Protein AF-A0A3S0J313-F1 (afdb_monomer)

Sequence (222 aa):
MIQSLNTAIVTNTSSTTNSTSINQSKIRWDNVCEAEANNRGEIIESTESVIVNGIAYDADDAARWDEYIEKLDPMFLAFCNLANEGVDINNVTDDNRYSIHFYEFCSMIEKGEVVSEKNAEFGFENFYASNWDIRTELSTYDEGKSDILKSASVLDIIKKCYELGMMTKENRLLFPSELYKIRFEKKMEHALLNKDNIMLINYKMDNNYNKALMNSAYQKSI

Foldseek 3Di:
DDDDDDDDDDDDDDDDDDDDDPPDDDDDDDDDPPDPPPDDDDPPPPQDWDADPNDTDGPVLVVVLVVCVVVVALLNLLCVVQFPAPQPPVDDDPQRVTFDDSSVLVVLLVVLAQLDPVQLVCLVVLLVVVPLLVVLQVSQDDPRGRPPVSSVSNSVSNSSCSNSSQAHPSSHGHTPVRSVVSVVVVVVVVVCVPPVNVVVVVVVVVVVVVVVVVVVVVVVVD

Secondary structure (DSSP, 8-state):
-------------------------------SS-SS-TTS--------EEEETTEEEEHHHHHHHHHHHHTT-HHHHHHHHHHTTT--TTS--TTTSSPPPHHHHHHHHHH---S-HHHHHTHHHHHHHTTHHHHHHHHTEETTEE-HHHHHHHHHHHHHHHHTT-B-TTS-BPPHHHHHHHHHHHHHHHHHTSHHHHHHHHHHHHHHHHHHHHHHHHHT--

Organism: NCBI:txid1714840

Mean predicted aligned error: 15.51 Å

Nearest PDB structures (foldseek):
  5ewp-assembly2_B  TM=2.264E-01  e=7.494E-01  Plasmodium falciparum Santa Lucia

Structure (mmCIF, N/CA/C/O backbone):
data_AF-A0A3S0J313-F1
#
_entry.id   AF-A0A3S0J313-F1
#
loop_
_atom_site.group_PDB
_atom_site.id
_atom_site.type_symbol
_atom_site.label_atom_id
_atom_site.label_alt_id
_atom_site.label_comp_id
_atom_site.label_asym_id
_atom_site.label_entity_id
_atom_site.label_seq_id
_atom_site.pdbx_PDB_ins_code
_atom_site.Cartn_x
_atom_site.Cartn_y
_atom_site.Cartn_z
_atom_site.occupancy
_atom_site.B_iso_or_equiv
_atom_site.auth_seq_id
_atom_site.auth_comp_id
_atom_site.auth_asym_id
_atom_site.auth_atom_id
_atom_site.pdbx_PDB_model_num
ATOM 1 N N . MET A 1 1 ? 38.684 -42.945 -31.758 1.00 38.75 1 MET A N 1
ATOM 2 C CA . MET A 1 1 ? 38.812 -44.321 -31.240 1.00 38.75 1 MET A CA 1
ATOM 3 C C . MET A 1 1 ? 37.809 -44.437 -30.105 1.00 38.75 1 MET A C 1
ATOM 5 O O . MET A 1 1 ? 37.972 -43.779 -29.089 1.00 38.75 1 MET A O 1
ATOM 9 N N . ILE A 1 2 ? 36.690 -45.100 -30.389 1.00 29.52 2 ILE A N 1
ATOM 10 C CA . ILE A 1 2 ? 35.526 -45.261 -29.512 1.00 29.52 2 ILE A CA 1
ATOM 11 C C . ILE A 1 2 ? 35.801 -46.458 -28.603 1.00 29.52 2 ILE A C 1
ATOM 13 O O . ILE A 1 2 ? 36.138 -47.519 -29.120 1.00 29.52 2 ILE A O 1
ATOM 17 N N . GLN A 1 3 ? 35.598 -46.318 -27.294 1.00 32.75 3 GLN A N 1
ATOM 18 C CA . GLN A 1 3 ? 35.258 -47.455 -26.441 1.00 32.75 3 GLN A CA 1
ATOM 19 C C . GLN A 1 3 ? 34.105 -47.075 -25.515 1.00 32.75 3 GLN A C 1
ATOM 21 O O . GLN A 1 3 ? 34.240 -46.317 -24.560 1.00 32.75 3 GLN A O 1
ATOM 26 N N . SER A 1 4 ? 32.952 -47.611 -25.898 1.00 30.28 4 SER A N 1
ATOM 27 C CA . SER A 1 4 ? 31.715 -47.741 -25.149 1.00 30.28 4 SER A CA 1
ATOM 28 C C . SER A 1 4 ? 31.865 -48.746 -24.010 1.00 30.28 4 SER A C 1
ATOM 30 O O . SER A 1 4 ? 32.422 -49.825 -24.224 1.00 30.28 4 SER A O 1
ATOM 32 N N . LEU A 1 5 ? 31.225 -48.473 -22.877 1.00 30.98 5 LEU A N 1
ATOM 33 C CA . LEU A 1 5 ? 30.753 -49.506 -21.958 1.00 30.98 5 LEU A CA 1
ATOM 34 C C . LEU A 1 5 ? 29.264 -49.263 -21.677 1.00 30.98 5 LEU A C 1
ATOM 36 O O . LEU A 1 5 ? 28.893 -48.335 -20.966 1.00 30.98 5 LEU A O 1
ATOM 40 N N . ASN A 1 6 ? 28.434 -50.112 -22.291 1.00 29.55 6 ASN A N 1
ATOM 41 C CA . ASN A 1 6 ? 27.068 -50.438 -21.867 1.00 29.55 6 ASN A CA 1
ATOM 42 C C . ASN A 1 6 ? 27.152 -51.115 -20.486 1.00 29.55 6 ASN A C 1
ATOM 44 O O . ASN A 1 6 ? 28.104 -51.851 -20.228 1.00 29.55 6 ASN A O 1
ATOM 48 N N . THR A 1 7 ? 26.219 -50.964 -19.548 1.00 29.70 7 THR A N 1
ATOM 49 C CA . THR A 1 7 ? 24.901 -51.640 -19.392 1.00 29.70 7 THR A CA 1
ATOM 50 C C . THR A 1 7 ? 24.472 -51.226 -17.954 1.00 29.70 7 THR A C 1
ATOM 52 O O . THR A 1 7 ? 25.351 -51.067 -17.115 1.00 29.70 7 THR A O 1
ATOM 55 N N . ALA A 1 8 ? 23.233 -50.970 -17.530 1.00 28.83 8 ALA A N 1
ATOM 56 C CA . ALA A 1 8 ? 21.996 -51.703 -17.727 1.00 28.83 8 ALA A CA 1
ATOM 57 C C . ALA A 1 8 ? 20.773 -50.826 -17.399 1.00 28.83 8 ALA A C 1
ATOM 59 O O . ALA A 1 8 ? 20.800 -49.978 -16.509 1.00 28.83 8 ALA A O 1
ATOM 60 N N . ILE A 1 9 ? 19.691 -51.105 -18.119 1.00 33.06 9 ILE A N 1
ATOM 61 C CA . ILE A 1 9 ? 18.331 -50.627 -17.891 1.00 33.06 9 ILE A CA 1
ATOM 62 C C . ILE A 1 9 ? 17.745 -51.395 -16.701 1.00 33.06 9 ILE A C 1
ATOM 64 O O . ILE A 1 9 ? 17.748 -52.625 -16.712 1.00 33.06 9 ILE A O 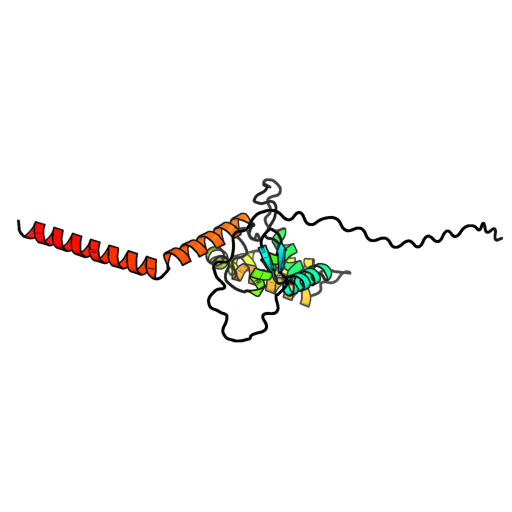1
ATOM 68 N N . VAL A 1 10 ? 17.183 -50.683 -15.723 1.00 31.09 10 VAL A N 1
ATOM 69 C CA . VAL A 1 10 ? 16.190 -51.237 -14.792 1.00 31.09 10 VAL A CA 1
ATOM 70 C C . VAL A 1 10 ? 14.995 -50.293 -14.772 1.00 31.09 10 VAL A C 1
ATOM 72 O O . VAL A 1 10 ? 15.026 -49.217 -14.182 1.00 31.09 10 VAL A O 1
ATOM 75 N N . THR A 1 11 ? 13.941 -50.703 -15.468 1.00 32.16 11 THR A N 1
ATOM 76 C CA . THR A 1 11 ? 12.584 -50.178 -15.333 1.00 32.16 11 THR A CA 1
ATOM 77 C C . THR A 1 11 ? 11.976 -50.692 -14.035 1.00 32.16 11 THR A C 1
ATOM 79 O O . THR A 1 11 ? 11.886 -51.903 -13.858 1.00 32.16 11 THR A O 1
ATOM 82 N N . ASN A 1 12 ? 11.491 -49.794 -13.178 1.00 28.89 12 ASN A N 1
ATOM 83 C CA . ASN A 1 12 ? 10.506 -50.136 -12.156 1.00 28.89 12 ASN A CA 1
ATOM 84 C C . ASN A 1 12 ? 9.356 -49.128 -12.209 1.00 28.89 12 ASN A C 1
ATOM 86 O O . ASN A 1 12 ? 9.408 -48.043 -11.639 1.00 28.89 12 ASN A O 1
ATOM 90 N N . THR A 1 13 ? 8.305 -49.515 -12.925 1.00 37.50 13 THR A N 1
ATOM 91 C CA . THR A 1 13 ? 6.940 -49.036 -12.717 1.00 37.50 13 THR A CA 1
ATOM 92 C C . THR A 1 13 ? 6.397 -49.654 -11.435 1.00 37.50 13 THR A C 1
ATOM 94 O O . THR A 1 13 ? 6.363 -50.879 -11.324 1.00 37.50 13 THR A O 1
ATOM 97 N N . SER A 1 14 ? 5.923 -48.841 -10.495 1.00 31.27 14 SER A N 1
ATOM 98 C CA . SER A 1 14 ? 4.966 -49.270 -9.468 1.00 31.27 14 SER A CA 1
ATOM 99 C C . SER A 1 14 ? 4.205 -48.059 -8.939 1.00 31.27 14 SER A C 1
ATOM 101 O O . SER A 1 14 ? 4.711 -47.264 -8.156 1.00 31.27 14 SER A O 1
ATOM 103 N N . SER A 1 15 ? 2.968 -47.938 -9.408 1.00 36.25 15 SER A N 1
ATOM 104 C CA . SER A 1 15 ? 1.882 -47.202 -8.777 1.00 36.25 15 SER A CA 1
ATOM 105 C C . SER A 1 15 ? 1.567 -47.803 -7.409 1.00 36.25 15 SER A C 1
ATOM 107 O O . SER A 1 15 ? 1.276 -48.998 -7.333 1.00 36.25 15 SER A O 1
ATOM 109 N N . THR A 1 16 ? 1.533 -47.006 -6.342 1.00 27.72 16 THR A N 1
ATOM 110 C CA . THR A 1 16 ? 0.757 -47.346 -5.139 1.00 27.72 16 THR A CA 1
ATOM 111 C C . THR A 1 16 ? 0.354 -46.074 -4.396 1.00 27.72 16 THR A C 1
ATOM 113 O O . THR A 1 16 ? 1.186 -45.284 -3.964 1.00 27.72 16 THR A O 1
ATOM 116 N N . THR A 1 17 ? -0.959 -45.899 -4.287 1.00 38.34 17 THR A N 1
ATOM 117 C CA . THR A 1 17 ? -1.690 -45.014 -3.377 1.00 38.34 17 THR A CA 1
ATOM 118 C C . THR A 1 17 ? -1.272 -45.215 -1.924 1.00 38.34 17 THR A C 1
ATOM 120 O O . THR A 1 17 ? -1.199 -46.362 -1.494 1.00 38.34 17 THR A O 1
ATOM 123 N N . ASN A 1 18 ? -1.136 -44.141 -1.141 1.00 30.19 18 ASN A N 1
ATOM 124 C CA . ASN A 1 18 ? -1.359 -44.215 0.304 1.00 30.19 18 ASN A CA 1
ATOM 125 C C . ASN A 1 18 ? -1.952 -42.918 0.860 1.00 30.19 18 ASN A C 1
ATOM 127 O O . ASN A 1 18 ? -1.329 -41.860 0.867 1.00 30.19 18 ASN A O 1
ATOM 131 N N . SER A 1 19 ? -3.185 -43.062 1.331 1.00 38.41 19 SER A N 1
ATOM 132 C CA . SER A 1 19 ? -3.970 -42.125 2.121 1.00 38.41 19 SER A CA 1
ATOM 133 C C . SER A 1 19 ? -3.515 -42.161 3.580 1.00 38.41 19 SER A C 1
ATOM 135 O O . SER A 1 19 ? -3.401 -43.243 4.151 1.00 38.41 19 SER A O 1
ATOM 137 N N . THR A 1 20 ? -3.309 -41.007 4.216 1.00 29.67 20 THR A N 1
ATOM 138 C CA . THR A 1 20 ? -3.319 -40.799 5.686 1.00 29.67 20 THR A CA 1
ATOM 139 C C . THR A 1 20 ? -3.174 -39.291 5.919 1.00 29.67 20 THR A C 1
ATOM 141 O O . THR A 1 20 ? -2.302 -38.683 5.320 1.00 29.67 20 THR A O 1
ATOM 144 N N . SER A 1 21 ? -3.929 -38.558 6.730 1.00 31.31 21 SER A N 1
ATOM 145 C CA . SER A 1 21 ? -5.147 -38.767 7.516 1.00 31.31 21 SER A CA 1
ATOM 146 C C . SER A 1 21 ? -5.548 -37.365 7.987 1.00 31.31 21 SER A C 1
ATOM 148 O O . SER A 1 21 ? -4.760 -36.707 8.667 1.00 31.31 21 SER A O 1
ATOM 150 N N . ILE A 1 22 ? -6.740 -36.893 7.623 1.00 29.89 22 ILE A N 1
ATOM 151 C CA . ILE A 1 22 ? -7.276 -35.623 8.123 1.00 29.89 22 ILE A CA 1
ATOM 152 C C . ILE A 1 22 ? -7.576 -35.814 9.607 1.00 29.89 22 ILE A C 1
ATOM 154 O O . ILE A 1 22 ? -8.433 -36.618 9.976 1.00 29.89 22 ILE A O 1
ATOM 158 N N . ASN A 1 23 ? -6.859 -35.085 10.457 1.00 28.55 23 ASN A N 1
ATOM 159 C CA . ASN A 1 23 ? -7.116 -35.065 11.887 1.00 28.55 23 ASN A CA 1
ATOM 160 C C . ASN A 1 23 ? -8.341 -34.174 12.149 1.00 28.55 23 ASN A C 1
ATOM 162 O O . ASN A 1 23 ? -8.239 -32.985 12.440 1.00 28.55 23 ASN A O 1
ATOM 166 N N . GLN A 1 24 ? -9.521 -34.764 11.960 1.00 39.41 24 GLN A N 1
ATOM 167 C CA . GLN A 1 24 ? -10.799 -34.217 12.392 1.00 39.41 24 GLN A CA 1
ATOM 168 C C . GLN A 1 24 ? -10.894 -34.302 13.919 1.00 39.41 24 GLN A C 1
ATOM 170 O O . GLN A 1 24 ? -11.257 -35.344 14.455 1.00 39.41 24 GLN A O 1
ATOM 175 N N . SER A 1 25 ? -10.650 -33.194 14.623 1.00 31.75 25 SER A N 1
ATOM 176 C CA . SER A 1 25 ? -11.384 -32.885 15.858 1.00 31.75 25 SER A CA 1
ATOM 177 C C . SER A 1 25 ? -11.106 -31.465 16.358 1.00 31.75 25 SER A C 1
ATOM 179 O O . SER A 1 25 ? -9.966 -31.165 16.696 1.00 31.75 25 SER A O 1
ATOM 181 N N . LYS A 1 26 ? -12.191 -30.686 16.532 1.00 34.50 26 LYS A N 1
ATOM 182 C CA . LYS A 1 26 ? -12.309 -29.413 17.284 1.00 34.50 26 LYS A CA 1
ATOM 183 C C . LYS A 1 26 ? -11.544 -28.230 16.660 1.00 34.50 26 LYS A C 1
ATOM 185 O O . LYS A 1 26 ? -10.332 -28.245 16.597 1.00 34.50 26 LYS A O 1
ATOM 190 N N . ILE A 1 27 ? -12.177 -27.126 16.266 1.00 35.50 27 ILE A N 1
ATOM 191 C CA . ILE A 1 27 ? -13.168 -26.357 17.028 1.00 35.50 27 ILE A CA 1
ATOM 192 C C . ILE A 1 27 ? -14.222 -25.768 16.086 1.00 35.50 27 ILE A C 1
ATOM 194 O O . ILE A 1 27 ? -13.926 -25.071 15.124 1.00 35.50 27 ILE A O 1
ATOM 198 N N . ARG A 1 28 ? -15.465 -26.062 16.455 1.00 31.67 28 ARG A N 1
ATOM 199 C CA . ARG A 1 28 ? -16.720 -25.480 16.005 1.00 31.67 28 ARG A CA 1
ATOM 200 C C . ARG A 1 28 ? -16.923 -24.148 16.731 1.00 31.67 28 ARG A C 1
ATOM 202 O O . ARG A 1 28 ? -17.019 -24.160 17.955 1.00 31.67 28 ARG A O 1
ATOM 209 N N . TRP A 1 29 ? -17.025 -23.052 15.988 1.00 30.17 29 TRP A N 1
ATOM 210 C CA . TRP A 1 29 ? -17.908 -21.933 16.319 1.00 30.17 29 TRP A CA 1
ATOM 211 C C . TRP A 1 29 ? -18.616 -21.540 15.030 1.00 30.17 29 TRP A C 1
ATOM 213 O O . TRP A 1 29 ? -18.049 -20.921 14.138 1.00 30.17 29 TRP A O 1
ATOM 223 N N . ASP A 1 30 ? -19.835 -22.057 14.948 1.00 32.06 30 ASP A N 1
ATOM 224 C CA . ASP A 1 30 ? -20.771 -21.972 13.845 1.00 32.06 30 ASP A CA 1
ATOM 225 C C . ASP A 1 30 ? -21.219 -20.526 13.580 1.00 32.06 30 ASP A C 1
ATOM 227 O O . ASP A 1 30 ? -21.495 -19.761 14.504 1.00 32.06 30 ASP A O 1
ATOM 231 N N . ASN A 1 31 ? -21.376 -20.212 12.295 1.00 40.41 31 ASN A N 1
ATOM 232 C CA . ASN A 1 31 ? -22.653 -19.813 11.699 1.00 40.41 31 ASN A CA 1
ATOM 233 C C . ASN A 1 31 ? -23.572 -18.939 12.562 1.00 40.41 31 ASN A C 1
ATOM 235 O O . ASN A 1 31 ? -24.625 -19.380 13.024 1.00 40.41 31 ASN A O 1
ATOM 239 N N . VAL A 1 32 ? -23.244 -17.655 12.663 1.00 31.11 32 VAL A N 1
ATOM 240 C CA . VAL A 1 32 ? -24.245 -16.617 12.928 1.00 31.11 32 VAL A CA 1
ATOM 241 C C . VAL A 1 32 ? -24.087 -15.551 11.854 1.00 31.11 32 VAL A C 1
ATOM 243 O O . VAL A 1 32 ? -23.408 -14.564 12.089 1.00 31.11 32 VAL A O 1
ATOM 246 N N . CYS A 1 33 ? -24.638 -15.813 10.661 1.00 32.03 33 CYS A N 1
ATOM 247 C CA . CYS A 1 33 ? -25.086 -14.787 9.700 1.00 32.03 33 CYS A CA 1
ATOM 248 C C . CYS A 1 33 ? -25.828 -15.352 8.464 1.00 32.03 33 CYS A C 1
ATOM 250 O O . CYS A 1 33 ? -26.435 -14.575 7.739 1.00 32.03 33 CYS A O 1
ATOM 252 N N . GLU A 1 34 ? -25.873 -16.668 8.223 1.00 38.06 34 GLU A N 1
ATOM 253 C CA . GLU A 1 34 ? -26.513 -17.234 7.011 1.00 38.06 34 GLU A CA 1
ATOM 254 C C . GLU A 1 34 ? -27.940 -17.775 7.222 1.00 38.06 34 GLU A C 1
ATOM 256 O O . GLU A 1 34 ? -28.276 -18.874 6.785 1.00 38.06 34 GLU A O 1
ATOM 261 N N . ALA A 1 35 ? -28.816 -17.021 7.893 1.00 36.75 35 ALA A N 1
ATOM 262 C CA . ALA A 1 35 ? -30.207 -17.451 8.097 1.00 36.75 35 ALA A CA 1
ATOM 263 C C . ALA A 1 35 ? -31.278 -16.612 7.377 1.00 36.75 35 ALA A C 1
ATOM 265 O O . ALA A 1 35 ? -32.455 -16.928 7.521 1.00 36.75 35 ALA A O 1
ATOM 266 N N . GLU A 1 36 ? -30.931 -15.602 6.568 1.00 36.38 36 GLU A N 1
ATOM 267 C CA . GLU A 1 36 ? -31.957 -14.747 5.927 1.00 36.38 36 GLU A CA 1
ATOM 268 C C . GLU A 1 36 ? -31.814 -14.534 4.407 1.00 36.38 36 GLU A C 1
ATOM 270 O O . GLU A 1 36 ? -32.553 -13.739 3.834 1.00 36.38 36 GLU A O 1
ATOM 275 N N . ALA A 1 37 ? -30.948 -15.281 3.709 1.00 39.03 37 ALA A N 1
ATOM 276 C CA . ALA A 1 37 ? -30.780 -15.142 2.250 1.00 39.03 37 ALA A CA 1
ATOM 277 C C . ALA A 1 37 ? -31.411 -16.267 1.401 1.00 39.03 37 ALA A C 1
ATOM 279 O O . ALA A 1 37 ? -31.420 -16.187 0.174 1.00 39.03 37 ALA A O 1
ATOM 280 N N . ASN A 1 38 ? -32.004 -17.300 2.007 1.00 38.62 38 ASN A N 1
ATOM 281 C CA . ASN A 1 38 ? -32.542 -18.436 1.252 1.00 38.62 38 ASN A CA 1
ATOM 282 C C . ASN A 1 38 ? -33.993 -18.213 0.816 1.00 38.62 38 ASN A C 1
ATOM 284 O O . ASN A 1 38 ? -34.909 -18.857 1.327 1.00 38.62 38 ASN A O 1
ATOM 288 N N . ASN A 1 39 ? -34.209 -17.312 -0.151 1.00 42.59 39 ASN A N 1
ATOM 289 C CA . ASN A 1 39 ? -35.401 -17.411 -1.001 1.00 42.59 39 ASN A CA 1
ATOM 290 C C . ASN A 1 39 ? -35.292 -16.786 -2.403 1.00 42.59 39 ASN A C 1
ATOM 292 O O . ASN A 1 39 ? -36.292 -16.295 -2.930 1.00 42.59 39 ASN A O 1
ATOM 296 N N . ARG A 1 40 ? -34.113 -16.822 -3.038 1.00 40.03 40 ARG A N 1
ATOM 297 C CA . ARG A 1 40 ? -33.970 -16.741 -4.504 1.00 40.03 40 ARG A CA 1
ATOM 298 C C . ARG A 1 40 ? -32.797 -17.623 -4.917 1.00 40.03 40 ARG A C 1
ATOM 300 O O . ARG A 1 40 ? -31.725 -17.507 -4.344 1.00 40.03 40 ARG A O 1
ATOM 307 N N . GLY A 1 41 ? -33.033 -18.545 -5.847 1.00 42.81 41 GLY A N 1
ATOM 308 C CA . GLY A 1 41 ? -32.022 -19.475 -6.343 1.00 42.81 41 GLY A CA 1
ATOM 309 C C . GLY A 1 41 ? -30.948 -18.760 -7.152 1.00 42.81 41 GLY A C 1
ATOM 310 O O . GLY A 1 41 ? -31.046 -18.693 -8.373 1.00 42.81 41 GLY A O 1
ATOM 311 N N . GLU A 1 42 ? -29.941 -18.242 -6.463 1.00 39.75 42 GLU A N 1
ATOM 312 C CA . GLU A 1 42 ? -28.682 -17.805 -7.047 1.00 39.75 42 GLU A CA 1
ATOM 313 C C . GLU A 1 42 ? -27.651 -18.904 -6.777 1.00 39.75 42 GLU A C 1
ATOM 315 O O . GLU A 1 42 ? -27.519 -19.391 -5.652 1.00 39.75 42 GLU A O 1
ATOM 320 N N . ILE A 1 43 ? -26.987 -19.371 -7.833 1.00 41.03 43 ILE A N 1
ATOM 321 C CA . ILE A 1 43 ? -25.863 -20.298 -7.720 1.00 41.03 43 ILE A CA 1
ATOM 322 C C . ILE A 1 43 ? -24.749 -19.501 -7.045 1.00 41.03 43 ILE A C 1
ATOM 324 O O . ILE A 1 43 ? -24.094 -18.689 -7.687 1.00 41.03 43 ILE A O 1
ATOM 328 N N . ILE A 1 44 ? -24.580 -19.688 -5.739 1.00 43.19 44 ILE A N 1
ATOM 329 C CA . ILE A 1 44 ? -23.395 -19.218 -5.031 1.00 43.19 44 ILE A CA 1
ATOM 330 C C . ILE A 1 44 ? -22.291 -20.191 -5.441 1.00 43.19 44 ILE A C 1
ATOM 332 O O . ILE A 1 44 ? -22.208 -21.299 -4.908 1.00 43.19 44 ILE A O 1
ATOM 336 N N . GLU A 1 45 ? -21.504 -19.831 -6.457 1.00 48.56 45 GLU A N 1
ATOM 337 C CA . GLU A 1 45 ? -20.203 -20.463 -6.660 1.00 48.56 45 GLU A CA 1
ATOM 338 C C . GLU A 1 45 ? -19.446 -20.305 -5.342 1.00 48.56 45 GLU A C 1
ATOM 340 O O . GLU A 1 45 ? -19.230 -19.188 -4.872 1.00 48.56 45 GLU A O 1
ATOM 345 N N . SER A 1 46 ? -19.140 -21.420 -4.675 1.00 46.91 46 SER A N 1
ATOM 346 C CA . SER A 1 46 ? -18.297 -21.375 -3.489 1.00 46.91 46 SER A CA 1
ATOM 347 C C . SER A 1 46 ? -16.917 -20.945 -3.963 1.00 46.91 46 SER A C 1
ATOM 349 O O . SER A 1 46 ? -16.174 -21.768 -4.501 1.00 46.91 46 SER A O 1
ATOM 351 N N . THR A 1 47 ? -16.602 -19.662 -3.832 1.00 59.59 47 THR A N 1
ATOM 352 C CA . THR A 1 47 ? -15.268 -19.171 -4.136 1.00 59.59 47 THR A CA 1
ATOM 353 C C . THR A 1 47 ? -14.315 -19.835 -3.155 1.00 59.59 47 THR A C 1
ATOM 355 O O . THR A 1 47 ? -14.449 -19.738 -1.932 1.00 59.59 47 THR A O 1
ATOM 358 N N . GLU A 1 48 ? -13.415 -20.647 -3.699 1.00 84.62 48 GLU A N 1
ATOM 359 C CA . GLU A 1 48 ? -12.358 -21.263 -2.918 1.00 84.62 48 GLU A CA 1
ATOM 360 C C . GLU A 1 48 ? -11.533 -20.129 -2.293 1.00 84.62 48 GLU A C 1
ATOM 362 O O . GLU A 1 48 ? -11.250 -19.123 -2.942 1.00 84.62 48 GLU A O 1
ATOM 367 N N . SER A 1 49 ? -11.219 -20.232 -1.002 1.00 87.00 49 SER A N 1
ATOM 368 C CA . SER A 1 49 ? -10.510 -19.172 -0.282 1.00 87.00 49 SER A CA 1
ATOM 369 C C . SER A 1 49 ? -9.111 -19.625 0.102 1.00 87.00 49 SER A C 1
ATOM 371 O O . SER A 1 49 ? -8.952 -20.698 0.691 1.00 87.00 49 SER A O 1
ATOM 373 N N . VAL A 1 50 ? -8.111 -18.780 -0.132 1.00 88.69 50 VAL A N 1
ATOM 374 C CA . VAL A 1 50 ? -6.722 -19.014 0.276 1.00 88.69 50 VAL A CA 1
ATOM 375 C C . VAL A 1 50 ? -6.437 -18.241 1.561 1.00 88.69 50 VAL A C 1
ATOM 377 O O . VAL A 1 50 ? -6.679 -17.039 1.639 1.00 88.69 50 VAL A O 1
ATOM 380 N N . ILE A 1 51 ? -5.920 -18.921 2.589 1.00 88.00 51 ILE A N 1
ATOM 381 C CA . ILE A 1 51 ? -5.577 -18.289 3.871 1.00 88.00 51 ILE A CA 1
ATOM 382 C C . ILE A 1 51 ? -4.085 -17.962 3.899 1.00 88.00 51 ILE A C 1
ATOM 384 O O . ILE A 1 51 ? -3.249 -18.864 3.926 1.00 88.00 51 ILE A O 1
ATOM 388 N N . VAL A 1 52 ? -3.754 -16.674 3.987 1.00 80.56 52 VAL A N 1
ATOM 389 C CA . VAL A 1 52 ? -2.380 -16.179 4.129 1.00 80.56 52 VAL A CA 1
ATOM 390 C C . VAL A 1 52 ? -2.284 -15.339 5.395 1.00 80.56 52 VAL A C 1
ATOM 392 O O . VAL A 1 52 ? -3.057 -14.405 5.590 1.00 80.56 52 VAL A O 1
ATOM 395 N N . ASN A 1 53 ? -1.368 -15.698 6.298 1.00 79.12 53 ASN A N 1
ATOM 396 C CA . ASN A 1 53 ? -1.202 -15.053 7.611 1.00 79.12 53 ASN A CA 1
ATOM 397 C C . ASN A 1 53 ? -2.511 -14.925 8.420 1.00 79.12 53 ASN A C 1
ATOM 399 O O . ASN A 1 53 ? -2.715 -13.964 9.158 1.00 79.12 53 ASN A O 1
ATOM 403 N N . GLY A 1 54 ? -3.410 -15.905 8.284 1.00 80.69 54 GLY A N 1
ATOM 404 C CA . GLY A 1 54 ? -4.707 -15.917 8.967 1.00 80.69 54 GLY A CA 1
ATOM 405 C C . GLY A 1 54 ? -5.782 -15.027 8.331 1.00 80.69 54 GLY A C 1
ATOM 406 O O . GLY A 1 54 ? -6.876 -14.932 8.884 1.00 80.69 54 GLY A O 1
ATOM 407 N N . ILE A 1 55 ? -5.504 -14.405 7.181 1.00 84.19 55 ILE A N 1
ATOM 408 C CA . ILE A 1 55 ? -6.465 -13.632 6.388 1.00 84.19 55 ILE A CA 1
ATOM 409 C C . ILE A 1 55 ? -6.887 -14.477 5.185 1.00 84.19 55 ILE A C 1
ATOM 411 O O . ILE A 1 55 ? -6.037 -15.026 4.489 1.00 84.19 55 ILE A O 1
ATOM 415 N N . ALA A 1 56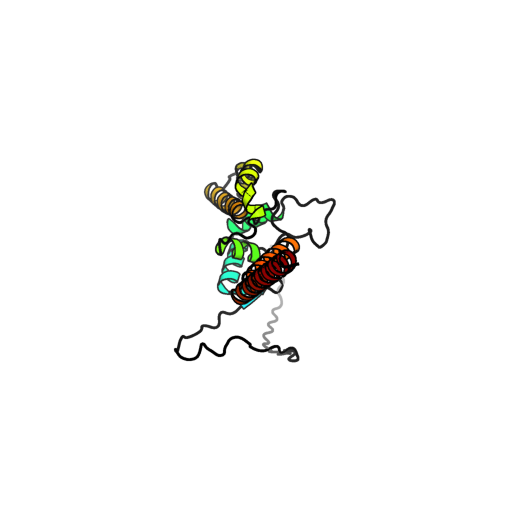 ? -8.195 -14.598 4.961 1.00 89.62 56 ALA A N 1
ATOM 416 C CA . ALA A 1 56 ? -8.746 -15.284 3.799 1.00 89.62 56 ALA A CA 1
ATOM 417 C C . ALA A 1 56 ? -8.846 -14.325 2.605 1.00 89.62 56 ALA A C 1
ATOM 419 O O . ALA A 1 56 ? -9.353 -13.209 2.744 1.00 89.62 56 ALA A O 1
ATOM 420 N N . TYR A 1 57 ? -8.385 -14.789 1.451 1.00 91.19 57 TYR A N 1
ATOM 421 C CA . TYR A 1 57 ? -8.474 -14.119 0.160 1.00 91.19 57 TYR A CA 1
ATOM 422 C C . TYR A 1 57 ? -9.232 -15.001 -0.821 1.00 91.19 57 TYR A C 1
ATOM 424 O O . TYR A 1 57 ? -9.248 -16.223 -0.671 1.00 91.19 57 TYR A O 1
ATOM 432 N N . ASP A 1 58 ? -9.842 -14.371 -1.817 1.00 93.75 58 ASP A N 1
ATOM 433 C CA . ASP A 1 58 ? -10.394 -15.076 -2.965 1.00 93.75 58 ASP A CA 1
ATOM 434 C C . ASP A 1 58 ? -9.270 -15.804 -3.729 1.00 93.75 58 ASP A C 1
ATOM 436 O O . ASP A 1 58 ? -8.167 -15.265 -3.871 1.00 93.75 58 ASP A O 1
ATOM 440 N N . ALA A 1 59 ? -9.509 -17.049 -4.154 1.00 91.75 59 ALA A N 1
ATOM 441 C CA . ALA A 1 59 ? -8.489 -17.852 -4.825 1.00 91.75 59 ALA A CA 1
ATOM 442 C C . ALA A 1 59 ? -8.066 -17.280 -6.185 1.00 91.75 59 ALA A C 1
ATOM 444 O O . ALA A 1 59 ? -6.888 -17.395 -6.529 1.00 91.75 59 ALA A O 1
ATOM 445 N N . ASP A 1 60 ? -8.970 -16.637 -6.927 1.00 93.38 60 ASP A N 1
ATOM 446 C CA . ASP A 1 60 ? -8.642 -16.061 -8.233 1.00 93.38 60 ASP A CA 1
ATOM 447 C C . ASP A 1 60 ? -7.768 -14.813 -8.066 1.00 93.38 60 ASP A C 1
ATOM 449 O O . ASP A 1 60 ? -6.796 -14.621 -8.803 1.00 93.38 60 ASP A O 1
ATOM 453 N N . ASP A 1 61 ? -8.059 -13.988 -7.056 1.00 94.62 61 ASP A N 1
ATOM 454 C CA . ASP A 1 61 ? -7.202 -12.856 -6.689 1.00 94.62 61 ASP A CA 1
ATOM 455 C C . ASP A 1 61 ? -5.816 -13.330 -6.231 1.00 94.62 61 ASP A C 1
ATOM 457 O O . ASP A 1 61 ? -4.803 -12.798 -6.687 1.00 94.62 61 ASP A O 1
ATOM 461 N N . ALA A 1 62 ? -5.753 -14.359 -5.379 1.00 93.75 62 ALA A N 1
ATOM 462 C CA . ALA A 1 62 ? -4.489 -14.927 -4.913 1.00 93.75 62 ALA A CA 1
ATOM 463 C C . ALA A 1 62 ? -3.639 -15.464 -6.077 1.00 93.75 62 ALA A C 1
ATOM 465 O O . ALA A 1 62 ? -2.462 -15.121 -6.186 1.00 93.75 62 ALA A O 1
ATOM 466 N N . ALA A 1 63 ? -4.244 -16.229 -6.991 1.00 94.19 63 ALA A N 1
ATOM 467 C CA . ALA A 1 63 ? -3.562 -16.750 -8.173 1.00 94.19 63 ALA A CA 1
ATOM 468 C C . ALA A 1 63 ? -3.063 -15.625 -9.099 1.00 94.19 63 ALA A C 1
ATOM 470 O O . ALA A 1 63 ? -1.938 -15.685 -9.600 1.00 94.19 63 ALA A O 1
ATOM 471 N N . ARG A 1 64 ? -3.863 -14.564 -9.291 1.00 96.50 64 ARG A N 1
ATOM 472 C CA . ARG A 1 64 ? -3.448 -13.372 -10.050 1.00 96.50 64 ARG A CA 1
ATOM 473 C C . ARG A 1 64 ? -2.256 -12.674 -9.393 1.00 96.50 64 ARG A C 1
ATOM 475 O O . ARG A 1 64 ? -1.334 -12.248 -10.084 1.00 96.50 64 ARG A O 1
ATOM 482 N N . TRP A 1 65 ? -2.251 -12.545 -8.068 1.00 97.00 65 TRP A N 1
ATOM 483 C CA . TRP A 1 65 ? -1.141 -11.914 -7.354 1.00 97.00 65 TRP A CA 1
ATOM 484 C C . TRP A 1 65 ? 0.125 -12.774 -7.344 1.00 97.00 65 TRP A C 1
ATOM 486 O O . TRP A 1 65 ? 1.220 -12.219 -7.390 1.00 97.00 65 TRP A O 1
ATOM 496 N N . ASP A 1 66 ? 0.017 -14.101 -7.357 1.00 95.69 66 ASP A N 1
ATOM 497 C CA . ASP A 1 66 ? 1.184 -14.968 -7.557 1.00 95.69 66 ASP A CA 1
ATOM 498 C C . ASP A 1 66 ? 1.822 -14.740 -8.933 1.00 95.69 66 ASP A C 1
ATOM 500 O O . ASP A 1 66 ? 3.043 -14.601 -9.043 1.00 95.69 66 ASP A O 1
ATOM 504 N N . GLU A 1 67 ? 1.006 -14.574 -9.976 1.00 97.12 67 GLU A N 1
ATOM 505 C CA . GLU A 1 67 ? 1.492 -14.232 -11.315 1.00 97.12 67 GLU A CA 1
ATOM 506 C C . GLU A 1 67 ? 2.222 -12.873 -11.340 1.00 97.12 67 GLU A C 1
ATOM 508 O O . GLU A 1 67 ? 3.214 -12.713 -12.061 1.00 97.12 67 GLU A O 1
ATOM 513 N N . TYR A 1 68 ? 1.796 -11.902 -10.518 1.00 96.56 68 TYR A N 1
ATOM 514 C CA . TYR A 1 68 ? 2.503 -10.621 -10.372 1.00 96.56 68 TYR A CA 1
ATOM 515 C C . TYR A 1 68 ? 3.930 -10.800 -9.847 1.00 96.56 68 TYR A C 1
ATOM 517 O O . TYR A 1 68 ? 4.843 -10.105 -10.303 1.00 96.56 68 TYR A O 1
ATOM 525 N N . ILE A 1 69 ? 4.139 -11.738 -8.920 1.00 94.12 69 ILE A N 1
ATOM 526 C CA . ILE A 1 69 ? 5.465 -12.062 -8.382 1.00 94.12 69 ILE A CA 1
ATOM 527 C C . ILE A 1 69 ? 6.327 -12.683 -9.484 1.00 94.12 69 ILE A C 1
ATOM 529 O O . ILE A 1 69 ? 7.440 -12.219 -9.736 1.00 94.12 69 ILE A O 1
ATOM 533 N N . GLU A 1 70 ? 5.804 -13.701 -10.172 1.00 93.88 70 GLU A N 1
ATOM 534 C CA . GLU A 1 70 ? 6.544 -14.444 -11.200 1.00 93.88 70 GLU A CA 1
ATOM 535 C C . GLU A 1 70 ? 6.987 -13.559 -12.369 1.00 93.88 70 GLU A C 1
ATOM 537 O O . GLU A 1 70 ? 8.095 -13.710 -12.889 1.00 93.88 70 GLU A O 1
ATOM 542 N N . LYS A 1 71 ? 6.140 -12.609 -12.777 1.00 92.38 71 LYS A N 1
ATOM 543 C CA . LYS A 1 71 ? 6.398 -11.727 -13.926 1.00 92.38 71 LYS A CA 1
ATOM 544 C C . LYS A 1 71 ? 7.090 -10.418 -13.568 1.00 92.38 71 LYS A C 1
ATOM 546 O O . LYS A 1 71 ? 7.312 -9.586 -14.455 1.00 92.38 71 LYS A O 1
ATOM 551 N N . LEU A 1 72 ? 7.432 -10.217 -12.293 1.00 90.44 72 LEU A N 1
ATOM 552 C CA . LEU A 1 72 ? 7.936 -8.943 -11.787 1.00 90.44 72 LEU A CA 1
ATOM 553 C C . LEU A 1 72 ? 7.013 -7.786 -12.196 1.00 90.44 72 LEU A C 1
ATOM 555 O O . LEU A 1 72 ? 7.470 -6.789 -12.758 1.00 90.44 72 LEU A O 1
ATOM 559 N N . ASP A 1 73 ? 5.708 -7.951 -12.001 1.00 94.75 73 ASP A N 1
ATOM 560 C CA . ASP A 1 73 ? 4.696 -6.951 -12.343 1.00 94.75 73 ASP A CA 1
ATOM 561 C C . ASP A 1 73 ? 4.972 -5.612 -11.623 1.00 94.75 73 ASP A C 1
ATOM 563 O O . ASP A 1 73 ? 5.523 -5.622 -10.514 1.00 94.75 73 ASP A O 1
ATOM 567 N N . PRO A 1 74 ? 4.611 -4.447 -12.203 1.00 95.44 74 PRO A N 1
ATOM 568 C CA . PRO A 1 74 ? 4.735 -3.160 -11.524 1.00 95.44 74 PRO A CA 1
ATOM 569 C C . PRO A 1 74 ? 4.197 -3.132 -10.088 1.00 95.44 74 PRO A C 1
ATOM 571 O O . PRO A 1 74 ? 4.810 -2.487 -9.238 1.00 95.44 74 PRO A O 1
ATOM 574 N N . MET A 1 75 ? 3.111 -3.851 -9.787 1.00 96.50 75 MET A N 1
ATOM 575 C CA . MET A 1 75 ? 2.567 -3.974 -8.431 1.00 96.50 75 MET A CA 1
ATOM 576 C C . MET A 1 75 ? 3.564 -4.628 -7.475 1.00 96.50 75 MET A C 1
ATOM 578 O O . MET A 1 75 ? 3.798 -4.128 -6.372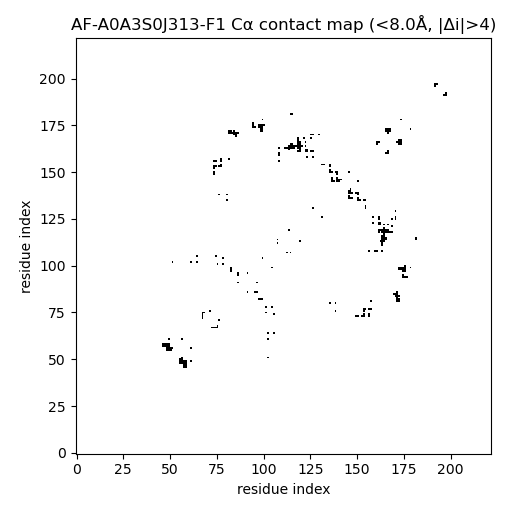 1.00 96.50 75 MET A O 1
ATOM 582 N N . PHE A 1 76 ? 4.191 -5.720 -7.910 1.00 95.81 76 PHE A N 1
ATOM 583 C CA . PHE A 1 76 ? 5.198 -6.422 -7.124 1.00 95.81 76 PHE A CA 1
ATOM 584 C C . PHE A 1 76 ? 6.478 -5.595 -6.974 1.00 95.81 76 PHE A C 1
ATOM 586 O O . PHE A 1 76 ? 7.008 -5.467 -5.873 1.00 95.81 76 PHE A O 1
ATOM 593 N N . LEU A 1 77 ? 6.938 -4.947 -8.047 1.00 93.81 77 LEU A N 1
ATOM 594 C CA . LEU A 1 77 ? 8.108 -4.070 -7.988 1.00 93.81 77 LEU A CA 1
ATOM 595 C C . LEU A 1 77 ? 7.882 -2.859 -7.075 1.00 93.81 77 LEU A C 1
ATOM 597 O O . LEU A 1 77 ? 8.779 -2.490 -6.315 1.00 93.81 77 LEU A O 1
ATOM 601 N N . ALA A 1 78 ? 6.695 -2.249 -7.108 1.00 95.12 78 ALA A N 1
ATOM 602 C CA . ALA A 1 78 ? 6.330 -1.181 -6.182 1.00 95.12 78 ALA A CA 1
ATOM 603 C C . ALA A 1 78 ? 6.380 -1.682 -4.736 1.00 95.12 78 ALA A C 1
ATOM 605 O O . ALA A 1 78 ? 7.032 -1.063 -3.896 1.00 95.12 78 ALA A O 1
ATOM 606 N N . PHE A 1 79 ? 5.786 -2.845 -4.457 1.00 95.25 79 PHE A N 1
ATOM 607 C CA . PHE A 1 79 ? 5.873 -3.464 -3.139 1.00 95.25 79 PHE A CA 1
ATOM 608 C C . PHE A 1 79 ? 7.326 -3.682 -2.693 1.00 95.25 79 PHE A C 1
ATOM 610 O O . PHE A 1 79 ? 7.685 -3.268 -1.594 1.00 95.25 79 PHE A O 1
ATOM 617 N N . CYS A 1 80 ? 8.187 -4.258 -3.538 1.00 91.31 80 CYS A N 1
ATOM 618 C CA . CYS A 1 80 ? 9.596 -4.488 -3.209 1.00 91.31 80 CYS A CA 1
ATOM 619 C C . CYS A 1 80 ? 10.359 -3.192 -2.906 1.00 91.31 80 CYS A C 1
ATOM 621 O O . CYS A 1 80 ? 11.187 -3.169 -1.995 1.00 91.31 80 CYS A O 1
ATOM 623 N N . ASN A 1 81 ? 10.085 -2.114 -3.641 1.00 90.25 81 ASN A N 1
ATOM 624 C CA . ASN A 1 81 ? 10.686 -0.810 -3.371 1.00 90.25 81 ASN A CA 1
ATOM 625 C C . ASN A 1 81 ? 10.269 -0.263 -2.002 1.00 90.25 81 ASN A C 1
ATOM 627 O O . ASN A 1 81 ? 11.108 0.223 -1.248 1.00 90.25 81 ASN A O 1
ATOM 631 N N . LEU A 1 82 ? 8.981 -0.360 -1.673 1.00 91.88 82 LEU A N 1
ATOM 632 C CA . LEU A 1 82 ? 8.419 0.215 -0.451 1.00 91.88 82 LEU A CA 1
ATOM 633 C C . LEU A 1 82 ? 8.701 -0.625 0.798 1.00 91.88 82 LEU A C 1
ATOM 635 O O . LEU A 1 82 ? 8.916 -0.077 1.877 1.00 91.88 82 LEU A O 1
ATOM 639 N N . ALA A 1 83 ? 8.709 -1.951 0.666 1.00 87.69 83 ALA A N 1
ATOM 640 C CA . ALA A 1 83 ? 8.922 -2.885 1.769 1.00 87.69 83 ALA A CA 1
ATOM 641 C C . ALA A 1 83 ? 10.332 -2.794 2.372 1.00 87.69 83 ALA A C 1
ATOM 643 O O . ALA A 1 83 ? 10.519 -3.130 3.539 1.00 87.69 83 ALA A O 1
ATOM 644 N N . ASN A 1 84 ? 11.308 -2.333 1.588 1.00 77.31 84 ASN A N 1
ATOM 645 C CA . ASN A 1 84 ? 12.696 -2.180 2.021 1.00 77.31 84 ASN A CA 1
ATOM 646 C C . ASN A 1 84 ? 13.023 -0.766 2.531 1.00 77.31 84 ASN A C 1
ATOM 648 O O . ASN A 1 84 ? 14.141 -0.524 2.986 1.00 77.31 84 ASN A O 1
ATOM 652 N N . GLU A 1 85 ? 12.078 0.172 2.454 1.00 79.12 85 GLU A N 1
ATOM 653 C CA . GLU A 1 85 ? 12.331 1.574 2.775 1.00 79.12 85 GLU A CA 1
ATOM 654 C C . GLU A 1 85 ? 12.247 1.853 4.279 1.00 79.12 85 GLU A C 1
ATOM 656 O O . GLU A 1 85 ? 11.383 1.330 4.978 1.00 79.12 85 GLU A O 1
ATOM 661 N N . GLY A 1 86 ? 13.137 2.706 4.795 1.00 66.38 86 GLY A N 1
ATOM 662 C CA . GLY A 1 86 ? 13.040 3.224 6.166 1.00 66.38 86 GLY A CA 1
ATOM 663 C C . GLY A 1 86 ? 13.215 2.181 7.279 1.00 66.38 86 GLY A C 1
ATOM 664 O O . GLY A 1 86 ? 12.918 2.474 8.439 1.00 66.38 86 GLY A O 1
ATOM 665 N N . VAL A 1 87 ? 13.692 0.973 6.959 1.00 66.31 87 VAL A N 1
ATOM 666 C CA . VAL A 1 87 ? 14.042 -0.046 7.956 1.00 66.31 87 VAL A CA 1
ATOM 667 C C . VAL A 1 87 ? 15.378 0.332 8.598 1.00 66.31 87 VAL A C 1
ATOM 669 O O . VAL A 1 87 ? 16.434 0.255 7.968 1.00 66.31 87 VAL A O 1
ATOM 672 N N . ASP A 1 88 ? 15.342 0.746 9.868 1.00 66.56 88 ASP A N 1
ATOM 673 C CA . ASP A 1 88 ? 16.556 0.971 10.656 1.00 66.56 88 ASP A CA 1
ATOM 674 C C . ASP A 1 88 ? 17.196 -0.377 11.006 1.00 66.56 88 ASP A C 1
ATOM 676 O O . ASP A 1 88 ? 16.801 -1.059 11.954 1.00 66.56 88 ASP A O 1
ATOM 680 N N . ILE A 1 89 ? 18.216 -0.749 10.232 1.00 67.06 89 ILE A N 1
ATOM 681 C CA . ILE A 1 89 ? 18.983 -1.990 10.396 1.00 67.06 89 ILE A CA 1
ATOM 682 C C . ILE A 1 89 ? 19.597 -2.152 11.796 1.00 67.06 89 ILE A C 1
ATOM 684 O O . ILE A 1 89 ? 19.936 -3.270 12.179 1.00 67.06 89 ILE A O 1
ATOM 688 N N . ASN A 1 90 ? 19.731 -1.068 12.568 1.00 70.19 90 ASN A N 1
ATOM 689 C CA . ASN A 1 90 ? 20.300 -1.103 13.914 1.00 70.19 90 ASN A CA 1
ATOM 690 C C . ASN A 1 90 ? 19.247 -1.303 15.014 1.00 70.19 90 ASN A C 1
ATOM 692 O O . ASN A 1 90 ? 19.621 -1.502 16.170 1.00 70.19 90 ASN A O 1
ATOM 696 N N . ASN A 1 91 ? 17.953 -1.260 14.683 1.00 69.50 91 ASN A N 1
ATOM 697 C CA . ASN A 1 91 ? 16.858 -1.350 15.649 1.00 69.50 91 ASN A CA 1
ATOM 698 C C . ASN A 1 91 ? 15.718 -2.257 15.154 1.00 69.50 91 ASN A C 1
ATOM 700 O O . ASN A 1 91 ? 14.538 -1.906 15.227 1.00 69.50 91 ASN A O 1
ATOM 704 N N . VAL A 1 92 ? 16.086 -3.430 14.632 1.00 75.50 92 VAL A N 1
ATOM 705 C CA . VAL A 1 92 ? 15.134 -4.439 14.155 1.00 75.50 92 VAL A CA 1
ATOM 706 C C . VAL A 1 92 ? 14.590 -5.262 15.329 1.00 75.50 92 VAL A C 1
ATOM 708 O O . VAL A 1 92 ? 15.341 -5.920 16.047 1.00 75.50 92 VAL A O 1
ATOM 711 N N . THR A 1 93 ? 13.274 -5.250 15.494 1.00 74.88 93 THR A N 1
ATOM 712 C CA . THR A 1 93 ? 12.478 -6.066 16.414 1.00 74.88 93 THR A CA 1
ATOM 713 C C . THR A 1 93 ? 11.507 -6.939 15.620 1.00 74.88 93 THR A C 1
ATOM 715 O O . THR A 1 93 ? 11.254 -6.688 14.443 1.00 74.88 93 THR A O 1
ATOM 718 N N . ASP A 1 94 ? 10.911 -7.950 16.255 1.00 72.19 94 ASP A N 1
ATOM 719 C CA . ASP A 1 94 ? 9.914 -8.805 15.590 1.00 72.19 94 ASP A CA 1
ATOM 720 C C . ASP A 1 94 ? 8.716 -8.002 15.040 1.00 72.19 94 ASP A C 1
ATOM 722 O O . ASP A 1 94 ? 8.155 -8.362 14.007 1.00 72.19 94 ASP A O 1
ATOM 726 N N . ASP A 1 95 ? 8.385 -6.868 15.668 1.00 68.81 95 ASP A N 1
ATOM 727 C CA . ASP A 1 95 ? 7.264 -6.003 15.282 1.00 68.81 95 ASP A CA 1
ATOM 728 C C . ASP A 1 95 ? 7.558 -5.075 14.091 1.00 68.81 95 ASP A C 1
ATOM 730 O O . ASP A 1 95 ? 6.621 -4.509 13.524 1.00 68.81 95 ASP A O 1
ATOM 734 N N . ASN A 1 96 ? 8.833 -4.878 13.733 1.00 70.50 96 ASN A N 1
ATOM 735 C CA . ASN A 1 96 ? 9.258 -3.935 12.689 1.00 70.50 96 ASN A CA 1
ATOM 736 C C . ASN A 1 96 ? 10.162 -4.569 11.612 1.00 70.50 96 ASN A C 1
ATOM 738 O O . ASN A 1 96 ? 10.622 -3.886 10.697 1.00 70.50 96 ASN A O 1
ATOM 742 N N . ARG A 1 97 ? 10.419 -5.879 11.718 1.00 70.38 97 ARG A N 1
ATOM 743 C CA . ARG A 1 97 ? 11.287 -6.621 10.796 1.00 70.38 97 ARG A CA 1
ATOM 744 C C . ARG A 1 97 ? 10.680 -6.806 9.409 1.00 70.38 97 ARG A C 1
ATOM 746 O O . ARG A 1 97 ? 11.425 -6.986 8.448 1.00 70.38 97 ARG A O 1
ATOM 753 N N . TYR A 1 98 ? 9.354 -6.792 9.310 1.00 78.25 98 TYR A N 1
ATOM 754 C CA . TYR A 1 98 ? 8.629 -7.049 8.071 1.00 78.25 98 TYR A CA 1
ATOM 755 C C . TYR A 1 98 ? 7.540 -6.001 7.867 1.00 78.25 98 TYR A C 1
ATOM 757 O O . TYR A 1 98 ? 6.772 -5.713 8.786 1.00 78.25 98 TYR A O 1
ATOM 765 N N . SER A 1 99 ? 7.452 -5.465 6.651 1.00 85.12 99 SER A N 1
ATOM 766 C CA . SER A 1 99 ? 6.272 -4.735 6.194 1.00 85.12 99 SER A CA 1
ATOM 767 C C . SER A 1 99 ? 5.061 -5.672 6.086 1.00 85.12 99 SER A C 1
ATOM 769 O O . SER A 1 99 ? 5.157 -6.888 6.283 1.00 85.12 99 SER A O 1
ATOM 771 N N . ILE A 1 100 ? 3.892 -5.104 5.798 1.00 90.94 100 ILE A N 1
ATOM 772 C CA . ILE A 1 100 ? 2.695 -5.878 5.449 1.00 90.94 100 ILE A CA 1
ATOM 773 C C . ILE A 1 100 ? 2.954 -6.928 4.361 1.00 90.94 100 ILE A C 1
ATOM 775 O O . ILE A 1 100 ? 3.823 -6.767 3.505 1.00 90.94 100 ILE A O 1
ATOM 779 N N . HIS A 1 101 ? 2.153 -7.995 4.360 1.00 92.44 101 HIS A N 1
ATOM 780 C CA . HIS A 1 101 ? 2.261 -9.028 3.335 1.00 92.44 101 HIS A CA 1
ATOM 781 C C . HIS A 1 101 ? 1.856 -8.493 1.951 1.00 92.44 101 HIS A C 1
ATOM 783 O O . HIS A 1 101 ? 0.954 -7.660 1.841 1.00 92.44 101 HIS A O 1
ATOM 789 N N . PHE A 1 102 ? 2.458 -9.021 0.881 1.00 95.31 102 PHE A N 1
ATOM 790 C CA . PHE A 1 102 ? 2.181 -8.582 -0.493 1.00 95.31 102 PHE A CA 1
ATOM 791 C C . PHE A 1 102 ? 0.695 -8.693 -0.879 1.00 95.31 102 PHE A C 1
ATOM 793 O O . PHE A 1 102 ? 0.152 -7.811 -1.536 1.00 95.31 102 PHE A O 1
ATOM 800 N N . TYR A 1 103 ? -0.001 -9.728 -0.410 1.00 95.31 103 TYR A N 1
ATOM 801 C CA . TYR A 1 103 ? -1.440 -9.879 -0.663 1.00 95.31 103 TYR A CA 1
ATOM 802 C C . TYR A 1 103 ? -2.275 -8.816 0.063 1.00 95.31 103 TYR A C 1
ATOM 804 O O . TYR A 1 103 ? -3.260 -8.319 -0.477 1.00 95.31 103 TYR A O 1
ATOM 812 N N . GLU A 1 104 ? -1.884 -8.414 1.279 1.00 94.25 104 GLU A N 1
ATOM 813 C CA . GLU A 1 104 ? -2.532 -7.283 1.953 1.00 94.25 104 GLU A CA 1
ATOM 814 C C . GLU A 1 104 ? -2.284 -5.982 1.197 1.00 94.25 104 GLU A C 1
ATOM 816 O O . GLU A 1 104 ? -3.205 -5.180 1.054 1.00 94.25 104 GLU A O 1
ATOM 821 N N . PHE A 1 105 ? -1.063 -5.791 0.694 1.00 96.62 105 PHE A N 1
ATOM 822 C CA . PHE A 1 105 ? -0.707 -4.654 -0.146 1.00 96.62 105 PHE A CA 1
ATOM 823 C C . PHE A 1 105 ? -1.588 -4.586 -1.403 1.00 96.62 105 PHE A C 1
ATOM 825 O O . PHE A 1 105 ? -2.252 -3.569 -1.613 1.00 96.62 105 PHE A O 1
ATOM 832 N N . CYS A 1 106 ? -1.672 -5.673 -2.178 1.00 97.38 106 CYS A N 1
ATOM 833 C CA . CYS A 1 106 ? -2.497 -5.735 -3.387 1.00 97.38 106 CYS A CA 1
ATOM 834 C C . CYS A 1 106 ? -3.974 -5.497 -3.072 1.00 97.38 106 CYS A C 1
ATOM 836 O O . CYS A 1 106 ? -4.596 -4.614 -3.660 1.00 97.38 106 CYS A O 1
ATOM 838 N N . SER A 1 107 ? -4.508 -6.201 -2.070 1.00 95.50 107 SER A N 1
ATOM 839 C CA . SER A 1 107 ? -5.899 -6.058 -1.641 1.00 95.50 107 SER A CA 1
ATOM 840 C C . SER A 1 107 ? -6.251 -4.611 -1.270 1.00 95.50 107 SER A C 1
ATOM 842 O O . SER A 1 107 ? -7.320 -4.123 -1.629 1.00 95.50 107 SER A O 1
ATOM 844 N N . MET A 1 108 ? -5.368 -3.892 -0.568 1.00 95.31 108 MET A N 1
ATOM 845 C CA . MET A 1 108 ? -5.609 -2.489 -0.200 1.00 95.31 108 MET A CA 1
ATOM 846 C C . MET A 1 108 ? -5.546 -1.544 -1.403 1.00 95.31 108 MET A C 1
ATOM 848 O O . MET A 1 108 ? -6.399 -0.665 -1.529 1.00 95.31 108 MET A O 1
ATOM 852 N N . ILE A 1 109 ? -4.582 -1.740 -2.306 1.00 96.88 109 ILE A N 1
ATOM 853 C CA . ILE A 1 109 ? -4.461 -0.928 -3.522 1.00 96.88 109 ILE A CA 1
ATOM 854 C C . ILE A 1 109 ? -5.670 -1.125 -4.440 1.00 96.88 109 ILE A C 1
ATOM 856 O O . ILE A 1 109 ? -6.200 -0.146 -4.973 1.00 96.88 109 ILE A O 1
ATOM 860 N N . GLU A 1 110 ? -6.115 -2.366 -4.625 1.00 96.12 110 GLU A N 1
ATOM 861 C CA . GLU A 1 110 ? -7.250 -2.705 -5.486 1.00 96.12 110 GLU A CA 1
ATOM 862 C C . GLU A 1 110 ? -8.580 -2.219 -4.898 1.00 96.12 110 GLU A C 1
ATOM 864 O O . GLU A 1 110 ? -9.386 -1.648 -5.631 1.00 96.12 110 GLU A O 1
ATOM 869 N N . LYS A 1 111 ? -8.776 -2.328 -3.574 1.00 94.75 111 LYS A N 1
ATOM 870 C CA . LYS A 1 111 ? -9.937 -1.724 -2.893 1.00 94.75 111 LYS A CA 1
ATOM 871 C C . LYS A 1 111 ? -9.971 -0.206 -3.043 1.00 94.75 111 LYS A C 1
ATOM 873 O O . LYS A 1 111 ? -11.048 0.371 -3.140 1.00 94.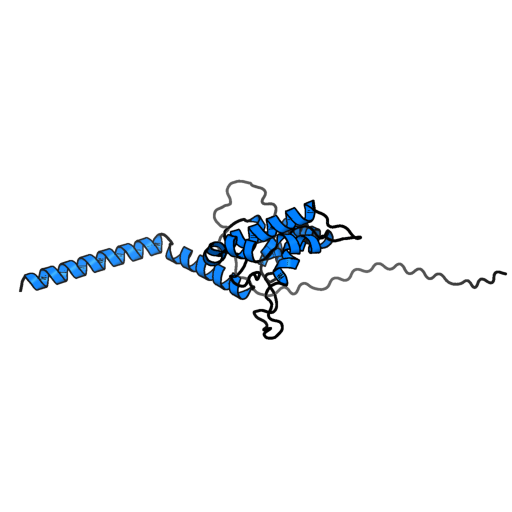75 111 LYS A O 1
ATOM 878 N N . GLY A 1 112 ? -8.805 0.443 -3.047 1.00 93.19 112 GLY A N 1
ATOM 879 C CA . GLY A 1 112 ? -8.691 1.890 -3.242 1.00 93.19 112 GLY A CA 1
ATOM 880 C C . GLY A 1 112 ? -9.274 2.730 -2.101 1.00 93.19 112 GLY A C 1
ATOM 881 O O . GLY A 1 112 ? -9.470 3.931 -2.266 1.00 93.19 112 GLY A O 1
ATOM 882 N N . GLU A 1 113 ? -9.555 2.120 -0.950 1.00 92.50 113 GLU A N 1
ATOM 883 C CA . GLU A 1 113 ? -10.028 2.821 0.240 1.00 92.50 113 GLU A CA 1
ATOM 884 C C . GLU A 1 113 ? -8.847 3.408 1.016 1.00 92.50 113 GLU A C 1
ATOM 886 O O . GLU A 1 113 ? -7.810 2.761 1.182 1.00 92.50 113 GLU A O 1
ATOM 891 N N . VAL A 1 114 ? -9.013 4.624 1.543 1.00 93.69 114 VAL A N 1
ATOM 892 C CA . VAL A 1 114 ? -7.996 5.256 2.393 1.00 93.69 114 VAL A CA 1
ATOM 893 C C . VAL A 1 114 ? -7.763 4.377 3.615 1.00 93.69 114 VAL A C 1
ATOM 895 O O . VAL A 1 114 ? -8.672 4.168 4.414 1.00 93.69 114 VAL A O 1
ATOM 898 N N . VAL A 1 115 ? -6.541 3.881 3.793 1.00 94.38 115 VAL A N 1
ATOM 899 C CA . VAL A 1 115 ? -6.128 3.015 4.902 1.00 94.38 115 VAL A CA 1
ATOM 900 C C . VAL A 1 115 ? -5.971 3.828 6.179 1.00 94.38 115 VAL A C 1
ATOM 902 O O . VAL A 1 115 ? -6.561 3.459 7.192 1.00 94.38 115 VAL A O 1
ATOM 905 N N . SER A 1 116 ? -5.265 4.957 6.125 1.00 94.31 116 SER A N 1
ATOM 906 C CA . SER A 1 116 ? -5.074 5.874 7.255 1.00 94.31 116 SER A CA 1
ATOM 907 C C . SER A 1 116 ? -5.147 7.320 6.780 1.00 94.31 116 SER A C 1
ATOM 909 O O . SER A 1 116 ? -4.267 7.779 6.056 1.00 94.31 116 SER A O 1
ATOM 911 N N . GLU A 1 117 ? -6.173 8.051 7.216 1.00 92.94 117 GLU A N 1
ATOM 912 C CA . GLU A 1 117 ? -6.355 9.467 6.860 1.00 92.94 117 GLU A CA 1
ATOM 913 C C . GLU A 1 117 ? -5.168 10.315 7.321 1.00 92.94 117 GLU A C 1
ATOM 915 O O . GLU A 1 117 ? -4.638 11.120 6.562 1.00 92.94 117 GLU A O 1
ATOM 920 N N . LYS A 1 118 ? -4.675 10.049 8.534 1.00 92.00 118 LYS A N 1
ATOM 921 C CA . LYS A 1 118 ? -3.502 10.719 9.102 1.00 92.00 118 LYS A CA 1
ATOM 922 C C . LYS A 1 118 ? -2.244 10.535 8.250 1.00 92.00 118 LYS A C 1
ATOM 924 O O . LYS A 1 118 ? -1.425 11.441 8.147 1.00 92.00 118 LYS A O 1
ATOM 929 N N . ASN A 1 119 ? -2.053 9.345 7.687 1.00 92.81 119 ASN A N 1
ATOM 930 C CA . ASN A 1 119 ? -0.900 9.078 6.832 1.00 92.81 119 ASN A CA 1
ATOM 931 C C . ASN A 1 119 ? -1.081 9.698 5.440 1.00 92.81 119 ASN A C 1
ATOM 933 O O . ASN A 1 119 ? -0.117 10.193 4.862 1.00 92.81 119 ASN A O 1
ATOM 937 N N . ALA A 1 120 ? -2.312 9.687 4.923 1.00 93.56 120 ALA A N 1
ATOM 938 C CA . ALA A 1 120 ? -2.655 10.273 3.632 1.00 93.56 120 ALA A CA 1
ATOM 939 C C . ALA A 1 120 ? -2.536 11.807 3.628 1.00 93.56 120 ALA A C 1
ATOM 941 O O . ALA A 1 120 ? -2.185 12.381 2.600 1.00 93.56 120 ALA A O 1
ATOM 942 N N . GLU A 1 121 ? -2.762 12.465 4.773 1.00 90.94 121 GLU A N 1
ATOM 943 C CA . GLU A 1 121 ? -2.710 13.928 4.932 1.00 90.94 121 GLU A CA 1
ATOM 944 C C . GLU A 1 121 ? -1.413 14.545 4.381 1.00 90.94 121 GLU A C 1
ATOM 946 O O . GLU A 1 121 ? -1.457 15.537 3.658 1.00 90.94 121 GLU A O 1
ATOM 951 N N . PHE A 1 122 ? -0.267 13.910 4.645 1.00 81.81 122 PHE A N 1
ATOM 952 C CA . PHE A 1 122 ? 1.050 14.357 4.167 1.00 81.81 122 PHE A CA 1
ATOM 953 C C . PHE A 1 122 ? 1.573 13.525 2.988 1.00 81.81 122 PHE A C 1
ATOM 955 O O . PHE A 1 122 ? 2.743 13.625 2.617 1.00 81.81 122 PHE A O 1
ATOM 962 N N . GLY A 1 123 ? 0.722 12.685 2.389 1.00 87.12 123 GLY A N 1
ATOM 963 C CA . GLY A 1 123 ? 1.121 11.719 1.370 1.00 87.12 123 GLY A CA 1
ATOM 964 C C . GLY A 1 123 ? 1.762 12.378 0.147 1.00 87.12 123 GLY A C 1
ATOM 965 O O . GLY A 1 123 ? 2.818 11.945 -0.309 1.00 87.12 123 GLY A O 1
ATOM 966 N N . PHE A 1 124 ? 1.166 13.469 -0.339 1.00 87.12 124 PHE A N 1
ATOM 967 C CA . PHE A 1 124 ? 1.668 14.210 -1.498 1.00 87.12 124 PHE A CA 1
ATOM 968 C C . PHE A 1 124 ? 3.066 14.790 -1.246 1.00 87.12 124 PHE A C 1
ATOM 970 O O . PHE A 1 124 ? 3.987 14.549 -2.022 1.00 87.12 124 PHE A O 1
ATOM 977 N N . GLU A 1 125 ? 3.248 15.522 -0.147 1.00 88.25 125 GLU A N 1
ATOM 978 C CA . GLU A 1 125 ? 4.525 16.165 0.186 1.00 88.25 125 GLU A CA 1
ATOM 979 C C . GLU A 1 125 ? 5.638 15.130 0.391 1.00 88.25 125 GLU A C 1
ATOM 981 O O . GLU A 1 125 ? 6.732 15.267 -0.161 1.00 88.25 125 GLU A O 1
ATOM 986 N N . ASN A 1 126 ? 5.332 14.049 1.114 1.00 88.44 126 ASN A N 1
ATOM 987 C CA . ASN A 1 126 ? 6.277 12.972 1.385 1.00 88.44 126 ASN A CA 1
ATOM 988 C C . ASN A 1 126 ? 6.695 12.229 0.108 1.00 88.44 126 ASN A C 1
ATOM 990 O O . ASN A 1 126 ? 7.874 11.909 -0.060 1.00 88.44 126 ASN A O 1
ATOM 994 N N . PHE A 1 127 ? 5.762 12.001 -0.822 1.00 90.44 127 PHE A N 1
ATOM 995 C CA . PHE A 1 127 ? 6.060 11.379 -2.111 1.00 90.44 127 PHE A CA 1
ATOM 996 C C . PHE A 1 127 ? 7.082 12.194 -2.917 1.00 90.44 127 PHE A C 1
ATOM 998 O O . PHE A 1 127 ? 8.100 11.645 -3.343 1.00 90.44 127 PHE A O 1
ATOM 1005 N N . TYR A 1 128 ? 6.865 13.505 -3.080 1.00 87.25 128 TYR A N 1
ATOM 1006 C CA . TYR A 1 128 ? 7.790 14.356 -3.843 1.00 87.25 128 TYR A CA 1
ATOM 1007 C C . TYR A 1 128 ? 9.139 14.541 -3.143 1.00 87.25 128 TYR A C 1
ATOM 1009 O O . TYR A 1 128 ? 10.169 14.582 -3.811 1.00 87.25 128 TYR A O 1
ATOM 1017 N N . ALA A 1 129 ? 9.165 14.590 -1.809 1.00 87.00 129 ALA A N 1
ATOM 1018 C CA . ALA A 1 129 ? 10.415 14.660 -1.053 1.00 87.00 129 ALA A CA 1
ATOM 1019 C C . ALA A 1 129 ? 11.277 13.386 -1.185 1.00 87.00 129 ALA A C 1
ATOM 1021 O O . ALA A 1 129 ? 12.485 13.429 -0.948 1.00 87.00 129 ALA A O 1
ATOM 1022 N N . SER A 1 130 ? 10.672 12.259 -1.571 1.00 86.56 130 SER A N 1
ATOM 1023 C CA . SER A 1 130 ? 11.328 10.947 -1.628 1.00 86.56 130 SER A CA 1
ATOM 1024 C C . SER A 1 130 ? 12.065 10.657 -2.942 1.00 86.56 130 SER A C 1
ATOM 1026 O O . SER A 1 130 ? 12.754 9.638 -3.021 1.00 86.56 130 SER A O 1
ATOM 1028 N N . ASN A 1 131 ? 11.949 11.529 -3.956 1.00 88.62 131 ASN A N 1
ATOM 1029 C CA . ASN A 1 131 ? 12.577 11.382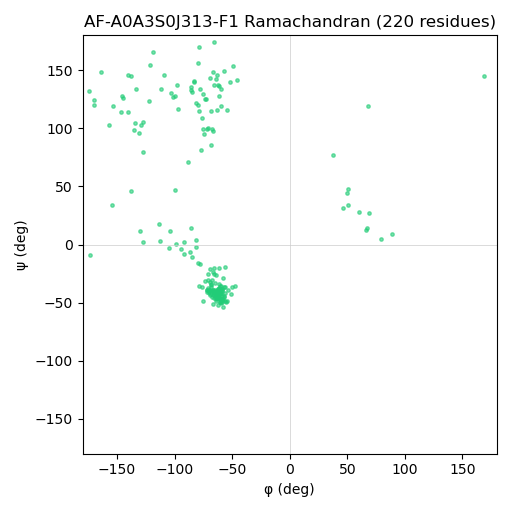 -5.283 1.00 88.62 131 ASN A CA 1
ATOM 1030 C C . ASN A 1 131 ? 12.327 10.000 -5.923 1.00 88.62 131 ASN A C 1
ATOM 1032 O O . ASN A 1 131 ? 13.244 9.336 -6.416 1.00 88.62 131 ASN A O 1
ATOM 1036 N N . TRP A 1 132 ? 11.081 9.516 -5.848 1.00 90.50 132 TRP A N 1
ATOM 1037 C CA . TRP A 1 132 ? 10.702 8.195 -6.362 1.00 90.50 132 TRP A CA 1
ATOM 1038 C C . TRP A 1 132 ? 10.863 8.057 -7.878 1.00 90.50 132 TRP A C 1
ATOM 1040 O O . TRP A 1 132 ? 11.096 6.955 -8.366 1.00 90.50 132 TRP A O 1
ATOM 1050 N N . ASP A 1 133 ? 10.791 9.157 -8.617 1.00 86.12 133 ASP A N 1
ATOM 1051 C CA . ASP A 1 133 ? 11.031 9.221 -10.058 1.00 86.12 133 ASP A CA 1
ATOM 1052 C C . ASP A 1 133 ? 12.406 8.655 -10.445 1.00 86.12 133 ASP A C 1
ATOM 1054 O O . ASP A 1 133 ? 12.490 7.760 -11.281 1.00 86.12 133 ASP A O 1
ATOM 1058 N N . ILE A 1 134 ? 13.472 9.081 -9.765 1.00 84.25 134 ILE A N 1
ATOM 1059 C CA . ILE A 1 134 ? 14.835 8.584 -10.018 1.00 84.25 134 ILE A CA 1
ATOM 1060 C C . ILE A 1 134 ? 14.987 7.137 -9.530 1.00 84.25 134 ILE A C 1
ATOM 1062 O O . ILE A 1 134 ? 15.677 6.316 -10.132 1.00 84.25 134 ILE A O 1
ATOM 1066 N N . ARG A 1 135 ? 14.352 6.810 -8.402 1.00 84.38 135 ARG A N 1
ATOM 1067 C CA . ARG A 1 135 ? 14.506 5.504 -7.746 1.00 84.38 135 ARG A CA 1
ATOM 1068 C C . ARG A 1 135 ? 13.822 4.378 -8.517 1.00 84.38 135 ARG A C 1
ATOM 1070 O O . ARG A 1 135 ? 14.375 3.286 -8.599 1.00 84.38 135 ARG A O 1
ATOM 1077 N N . THR A 1 136 ? 12.648 4.648 -9.082 1.00 84.56 136 THR A N 1
ATOM 1078 C CA . THR A 1 136 ? 11.873 3.668 -9.859 1.00 84.56 136 THR A CA 1
ATOM 1079 C C . THR A 1 136 ? 12.535 3.325 -11.188 1.00 84.56 136 THR A C 1
ATOM 1081 O O . THR A 1 136 ? 12.490 2.163 -11.589 1.00 84.56 136 THR A O 1
ATOM 1084 N N . GLU A 1 137 ? 13.248 4.277 -11.800 1.00 80.31 137 GLU A N 1
ATOM 1085 C CA . GLU A 1 137 ? 14.032 4.042 -13.018 1.00 80.31 137 GLU A CA 1
ATOM 1086 C C . GLU A 1 137 ? 15.065 2.917 -12.836 1.00 80.31 137 GLU A C 1
ATOM 1088 O O . GLU A 1 137 ? 15.278 2.108 -13.743 1.00 80.31 137 GLU A O 1
ATOM 1093 N N . LEU A 1 138 ? 15.665 2.819 -11.644 1.00 76.25 138 LEU A N 1
ATOM 1094 C CA . LEU A 1 138 ? 16.613 1.759 -11.293 1.00 76.25 138 LEU A CA 1
ATOM 1095 C C . LEU A 1 138 ? 15.926 0.408 -11.060 1.00 76.25 138 LEU A C 1
ATOM 1097 O O . LEU A 1 138 ? 16.516 -0.633 -11.341 1.00 76.25 138 LEU A O 1
ATOM 1101 N N . SER A 1 139 ? 14.688 0.405 -10.564 1.00 73.25 139 SER A N 1
ATOM 1102 C CA . SER A 1 139 ? 13.940 -0.822 -10.259 1.00 73.25 139 SER A CA 1
ATOM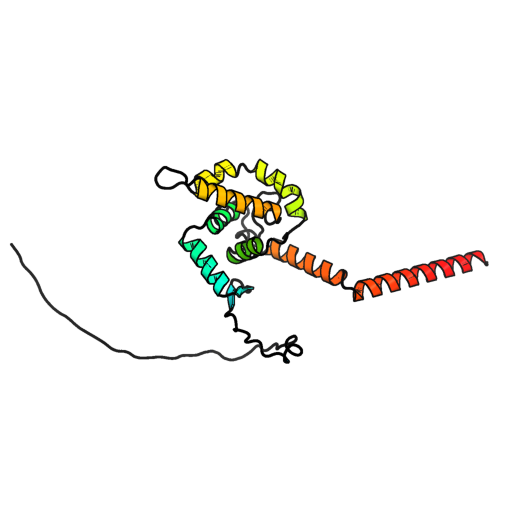 1103 C C . SER A 1 139 ? 13.528 -1.608 -11.503 1.00 73.25 139 SER A C 1
ATOM 1105 O O . SER A 1 139 ? 13.234 -2.796 -11.403 1.00 73.25 139 SER A O 1
ATOM 1107 N N . THR A 1 140 ? 13.480 -0.955 -12.664 1.00 81.12 140 THR A N 1
ATOM 1108 C CA . THR A 1 140 ? 13.149 -1.580 -13.954 1.00 81.12 140 THR A CA 1
ATOM 1109 C C . THR A 1 140 ? 14.328 -1.582 -14.919 1.00 81.12 140 THR A C 1
ATOM 1111 O O . THR A 1 140 ? 14.135 -1.703 -16.129 1.00 81.12 140 THR A O 1
ATOM 1114 N N . TYR A 1 141 ? 15.541 -1.389 -14.403 1.00 80.44 141 TYR A N 1
ATOM 1115 C CA . TYR A 1 141 ? 16.753 -1.416 -15.203 1.00 80.44 141 TYR A CA 1
ATOM 1116 C C . TYR A 1 141 ? 17.164 -2.859 -15.487 1.00 80.44 141 TYR A C 1
ATOM 1118 O O . TYR A 1 141 ? 17.541 -3.592 -14.574 1.00 80.44 141 TYR A O 1
ATOM 1126 N N . ASP A 1 142 ? 17.128 -3.245 -16.759 1.00 77.31 142 ASP A N 1
ATOM 1127 C CA . ASP A 1 142 ? 17.547 -4.566 -17.217 1.00 77.31 142 ASP A CA 1
ATOM 1128 C C . ASP A 1 142 ? 18.354 -4.452 -18.519 1.00 77.31 142 ASP A C 1
ATOM 1130 O O . ASP A 1 142 ? 18.148 -3.547 -19.327 1.00 77.31 142 ASP A O 1
ATOM 1134 N N . GLU A 1 143 ? 19.349 -5.321 -18.693 1.00 79.69 143 GLU A N 1
ATOM 1135 C CA . GLU A 1 143 ? 20.232 -5.372 -19.874 1.00 79.69 143 GLU A CA 1
ATOM 1136 C C . GLU A 1 143 ? 20.802 -4.012 -20.350 1.00 79.69 143 GLU A C 1
ATOM 1138 O O . GLU A 1 143 ? 21.080 -3.792 -21.531 1.00 79.69 143 GLU A O 1
ATOM 1143 N N . GLY A 1 144 ? 21.020 -3.073 -19.426 1.00 77.25 144 GLY A N 1
ATOM 1144 C CA . GLY A 1 144 ? 21.598 -1.767 -19.744 1.00 77.25 144 GLY A CA 1
ATOM 1145 C C . GLY A 1 144 ? 20.590 -0.682 -20.142 1.00 77.25 144 GLY A C 1
ATOM 1146 O O . GLY A 1 144 ? 21.016 0.378 -20.608 1.00 77.25 144 GLY A O 1
ATOM 1147 N N . LYS A 1 145 ? 19.279 -0.920 -19.996 1.00 82.38 145 LYS A N 1
ATOM 1148 C CA . LYS A 1 145 ? 18.223 0.074 -20.246 1.00 82.38 145 LYS A CA 1
ATOM 1149 C C . LYS A 1 145 ? 17.106 -0.030 -19.210 1.00 82.38 145 LYS A C 1
ATOM 1151 O O . LYS A 1 145 ? 16.747 -1.117 -18.780 1.00 82.38 145 LYS A O 1
ATOM 1156 N N . SER A 1 146 ? 16.518 1.108 -18.850 1.00 82.00 146 SER A N 1
ATOM 1157 C CA . SER A 1 146 ? 15.304 1.115 -18.034 1.00 82.00 146 SER A CA 1
ATOM 1158 C C . SER A 1 146 ? 14.057 0.971 -18.904 1.00 82.00 146 SER A C 1
ATOM 1160 O O . SER A 1 146 ? 13.933 1.631 -19.942 1.00 82.00 146 SER A O 1
ATOM 1162 N N . ASP A 1 147 ? 13.125 0.120 -18.478 1.00 89.75 147 ASP A N 1
ATOM 1163 C CA . ASP A 1 147 ? 11.769 0.104 -19.022 1.00 89.75 147 ASP A CA 1
ATOM 1164 C C . ASP A 1 147 ? 10.964 1.294 -18.479 1.00 89.75 147 ASP A C 1
ATOM 1166 O O . ASP A 1 147 ? 10.424 1.268 -17.373 1.00 89.75 147 ASP A O 1
ATOM 1170 N N . ILE A 1 148 ? 10.869 2.344 -19.294 1.00 88.81 148 ILE A N 1
ATOM 1171 C CA . ILE A 1 148 ? 10.221 3.611 -18.938 1.00 88.81 148 ILE A CA 1
ATOM 1172 C C . ILE A 1 148 ? 8.725 3.425 -18.631 1.00 88.81 148 ILE A C 1
ATOM 1174 O O . ILE A 1 148 ? 8.202 4.060 -17.716 1.00 88.81 148 ILE A O 1
ATOM 1178 N N . LEU A 1 149 ? 8.020 2.565 -19.377 1.00 91.12 149 LEU A N 1
ATOM 1179 C CA . LEU A 1 149 ? 6.579 2.359 -19.179 1.00 91.12 149 LEU A CA 1
ATOM 1180 C C . LEU A 1 149 ? 6.317 1.593 -17.884 1.00 91.12 149 LEU A C 1
ATOM 1182 O O . LEU A 1 149 ? 5.409 1.932 -17.117 1.00 91.12 149 LEU A O 1
ATOM 1186 N N . LYS A 1 150 ? 7.147 0.583 -17.619 1.00 91.75 150 LYS A N 1
ATOM 1187 C CA . LYS A 1 150 ? 7.099 -0.172 -16.372 1.00 91.75 150 LYS A CA 1
ATOM 1188 C C . LYS A 1 150 ? 7.456 0.716 -15.181 1.00 91.75 150 LYS A C 1
ATOM 1190 O O . LYS A 1 150 ? 6.722 0.710 -14.200 1.00 91.75 150 LYS A O 1
ATOM 1195 N N . SER A 1 151 ? 8.502 1.536 -15.298 1.00 92.00 151 SER A N 1
ATOM 1196 C CA . SER A 1 151 ? 8.889 2.542 -14.298 1.00 92.00 151 SER A CA 1
ATOM 1197 C C . SER A 1 151 ? 7.745 3.494 -13.959 1.00 92.00 151 SER A C 1
ATOM 1199 O O . SER A 1 151 ? 7.432 3.683 -12.786 1.00 92.00 151 SER A O 1
ATOM 1201 N N . ALA A 1 152 ? 7.074 4.050 -14.973 1.00 93.12 152 ALA A N 1
ATOM 1202 C CA . ALA A 1 152 ? 5.932 4.937 -14.768 1.00 93.12 152 ALA A CA 1
ATOM 1203 C C . ALA A 1 152 ? 4.785 4.227 -14.028 1.00 93.12 152 ALA A C 1
ATOM 1205 O O . ALA A 1 152 ? 4.225 4.778 -13.084 1.00 93.12 152 ALA A O 1
ATOM 1206 N N . SER A 1 153 ? 4.503 2.971 -14.388 1.00 95.19 153 SER A N 1
ATOM 1207 C CA . SER A 1 153 ? 3.477 2.161 -13.718 1.00 95.19 153 SER A CA 1
ATOM 1208 C C . SER A 1 153 ? 3.826 1.893 -12.248 1.00 95.19 153 SER A C 1
ATOM 1210 O O . SER A 1 153 ? 2.965 1.987 -11.376 1.00 95.19 153 SER A O 1
ATOM 1212 N N . VAL A 1 154 ? 5.097 1.602 -11.951 1.00 95.31 154 VAL A N 1
ATOM 1213 C CA . VAL A 1 154 ? 5.586 1.447 -10.570 1.00 95.31 154 VAL A CA 1
ATOM 1214 C C 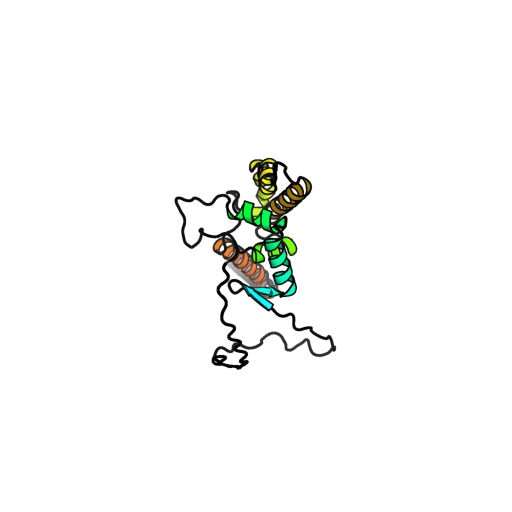. VAL A 1 154 ? 5.408 2.753 -9.794 1.00 95.31 154 VAL A C 1
ATOM 1216 O O . VAL A 1 154 ? 4.926 2.735 -8.661 1.00 95.31 154 VAL A O 1
ATOM 1219 N N . LEU A 1 155 ? 5.763 3.888 -10.400 1.00 94.94 155 LEU A N 1
ATOM 1220 C CA . LEU A 1 155 ? 5.658 5.203 -9.775 1.00 94.94 155 LEU A CA 1
ATOM 1221 C C . LEU A 1 155 ? 4.206 5.567 -9.435 1.00 94.94 155 LEU A C 1
ATOM 1223 O O . LEU A 1 155 ? 3.945 6.054 -8.334 1.00 94.94 155 LEU A O 1
ATOM 1227 N N . ASP A 1 156 ? 3.265 5.281 -10.336 1.00 96.25 156 ASP A N 1
ATOM 1228 C CA . ASP A 1 156 ? 1.834 5.506 -10.110 1.00 96.25 156 ASP A CA 1
ATOM 1229 C C . ASP A 1 156 ? 1.306 4.670 -8.934 1.00 96.25 156 ASP A C 1
ATOM 1231 O O . ASP A 1 156 ? 0.553 5.171 -8.095 1.00 96.25 156 ASP A O 1
ATOM 1235 N N . ILE A 1 157 ? 1.747 3.413 -8.815 1.00 97.38 157 ILE A N 1
ATOM 1236 C CA . ILE A 1 157 ? 1.373 2.536 -7.696 1.00 97.38 157 ILE A CA 1
ATOM 1237 C C . ILE A 1 157 ? 1.965 3.053 -6.383 1.00 97.38 157 ILE A C 1
ATOM 1239 O O . ILE A 1 157 ? 1.256 3.123 -5.377 1.00 97.38 157 ILE A O 1
ATOM 1243 N N . ILE A 1 158 ? 3.234 3.473 -6.379 1.00 96.00 158 ILE A N 1
ATOM 1244 C CA . ILE A 1 158 ? 3.864 4.075 -5.197 1.00 96.00 158 ILE A CA 1
ATOM 1245 C C . ILE A 1 158 ? 3.108 5.335 -4.778 1.00 96.00 158 ILE A C 1
ATOM 1247 O O . ILE A 1 158 ? 2.756 5.473 -3.607 1.00 96.00 158 ILE A O 1
ATOM 1251 N N . LYS A 1 159 ? 2.792 6.227 -5.719 1.00 95.94 159 LYS A N 1
ATOM 1252 C CA . LYS A 1 159 ? 2.005 7.431 -5.443 1.00 95.94 159 LYS A CA 1
ATOM 1253 C C . LYS A 1 159 ? 0.651 7.081 -4.823 1.00 95.94 159 LYS A C 1
ATOM 1255 O O . LYS A 1 159 ? 0.281 7.662 -3.803 1.00 95.94 159 LYS A O 1
ATOM 1260 N N . LYS A 1 160 ? -0.037 6.071 -5.361 1.00 97.00 160 LYS A N 1
ATOM 1261 C CA . LYS A 1 160 ? -1.297 5.569 -4.802 1.00 97.00 160 LYS A CA 1
ATOM 1262 C C . LYS A 1 160 ? -1.133 5.063 -3.363 1.00 97.00 160 LYS A C 1
ATOM 1264 O O . LYS A 1 160 ? -2.009 5.298 -2.539 1.00 97.00 160 LYS A O 1
ATOM 1269 N N . CYS A 1 161 ? -0.003 4.451 -3.005 1.00 96.75 161 CYS A N 1
ATOM 1270 C CA . CYS A 1 161 ? 0.271 4.055 -1.615 1.00 96.75 161 CYS A CA 1
ATOM 1271 C C . CYS A 1 161 ? 0.307 5.261 -0.661 1.00 96.75 161 CYS A C 1
ATOM 1273 O O . CYS A 1 161 ? -0.204 5.175 0.459 1.00 96.75 161 CYS A O 1
ATOM 1275 N N . TYR A 1 162 ? 0.887 6.385 -1.091 1.00 96.19 162 TYR A N 1
ATOM 1276 C CA . TYR A 1 162 ? 0.875 7.629 -0.317 1.00 96.19 162 TYR A CA 1
ATOM 1277 C C . TYR A 1 162 ? -0.535 8.216 -0.211 1.00 96.19 162 TYR A C 1
ATOM 1279 O O . TYR A 1 162 ? -0.959 8.573 0.886 1.00 96.19 162 TYR A O 1
ATOM 1287 N N . GLU A 1 163 ? -1.281 8.263 -1.317 1.00 95.94 163 GLU A N 1
ATOM 1288 C CA . GLU A 1 163 ? -2.660 8.774 -1.355 1.00 95.94 163 GLU A CA 1
ATOM 1289 C C . GLU A 1 163 ? -3.612 7.959 -0.465 1.00 95.94 163 GLU A C 1
ATOM 1291 O O . GLU A 1 163 ? -4.473 8.522 0.207 1.00 95.94 163 GLU A O 1
ATOM 1296 N N . LEU A 1 164 ? -3.431 6.637 -0.402 1.00 96.75 164 LEU A N 1
ATOM 1297 C CA . LEU A 1 164 ? -4.216 5.758 0.466 1.00 96.75 164 LEU A CA 1
ATOM 1298 C C . LEU A 1 164 ? -3.716 5.739 1.920 1.00 96.75 164 LEU A C 1
ATOM 1300 O O . LEU A 1 164 ? -4.308 5.062 2.759 1.00 96.75 164 LEU A O 1
ATOM 1304 N N . GLY A 1 165 ? -2.636 6.445 2.260 1.00 95.75 165 GLY A N 1
ATOM 1305 C CA . GLY A 1 165 ? -2.086 6.453 3.619 1.00 95.75 165 GLY A CA 1
ATOM 1306 C C . GLY A 1 165 ? -1.464 5.119 4.050 1.00 95.75 165 GLY A C 1
ATOM 1307 O O . GLY A 1 165 ? -1.418 4.801 5.242 1.00 95.75 165 GLY A O 1
ATOM 1308 N N . MET A 1 166 ? -0.987 4.327 3.088 1.00 95.81 166 MET A N 1
ATOM 1309 C CA . MET A 1 166 ? -0.244 3.084 3.331 1.00 95.81 166 MET A CA 1
ATOM 1310 C C . MET A 1 166 ? 1.215 3.343 3.731 1.00 95.81 166 MET A C 1
ATOM 1312 O O . MET A 1 166 ? 1.874 2.451 4.263 1.00 95.81 166 MET A O 1
ATOM 1316 N N . MET A 1 167 ? 1.707 4.558 3.486 1.00 93.19 167 MET A N 1
ATOM 1317 C CA . MET A 1 167 ? 3.052 5.012 3.831 1.00 93.19 167 MET A CA 1
ATOM 1318 C C . MET A 1 167 ? 3.038 5.804 5.138 1.00 93.19 167 MET A C 1
ATOM 1320 O O . MET A 1 167 ? 2.164 6.643 5.346 1.00 93.19 167 MET A O 1
ATOM 1324 N N . THR A 1 168 ? 4.002 5.570 6.025 1.00 89.25 168 THR A N 1
ATOM 1325 C CA . THR A 1 168 ? 4.190 6.395 7.223 1.00 89.25 168 THR A CA 1
ATOM 1326 C C . THR A 1 168 ? 4.903 7.702 6.880 1.00 89.25 168 THR A C 1
ATOM 1328 O O . THR A 1 168 ? 5.447 7.880 5.788 1.00 89.25 168 THR A O 1
ATOM 1331 N N . LYS A 1 169 ? 4.942 8.629 7.842 1.00 84.00 169 LYS A N 1
ATOM 1332 C CA . LYS A 1 169 ? 5.678 9.898 7.712 1.00 84.00 169 LYS A CA 1
ATOM 1333 C C . LYS A 1 169 ? 7.191 9.707 7.521 1.00 84.00 169 LYS A C 1
ATOM 1335 O O . LYS A 1 169 ? 7.864 10.609 7.048 1.00 84.00 169 LYS A O 1
ATOM 1340 N N . GLU A 1 170 ? 7.724 8.546 7.895 1.00 83.50 170 GLU A N 1
ATOM 1341 C CA . GLU A 1 170 ? 9.116 8.146 7.674 1.00 83.50 170 GLU A CA 1
ATOM 1342 C C . GLU A 1 170 ? 9.343 7.508 6.292 1.00 83.50 170 GLU A C 1
ATOM 1344 O O . GLU A 1 170 ? 10.378 6.886 6.076 1.00 83.50 170 GLU A O 1
ATOM 1349 N N . ASN A 1 171 ? 8.393 7.645 5.358 1.00 85.75 171 ASN A N 1
ATOM 1350 C CA . ASN A 1 171 ? 8.446 7.068 4.010 1.00 85.75 171 ASN A CA 1
ATOM 1351 C C . ASN A 1 171 ? 8.535 5.539 3.974 1.00 85.75 171 ASN A C 1
ATOM 1353 O O . ASN A 1 171 ? 9.016 4.971 3.002 1.00 85.75 171 ASN A O 1
ATOM 1357 N N . ARG A 1 172 ? 8.009 4.853 4.988 1.00 88.25 172 ARG A N 1
ATOM 1358 C CA . ARG A 1 172 ? 8.000 3.389 5.051 1.00 88.25 172 ARG A CA 1
ATOM 1359 C C . ARG A 1 172 ? 6.593 2.831 4.859 1.00 88.25 172 ARG A C 1
ATOM 1361 O O . ARG A 1 172 ? 5.622 3.413 5.336 1.00 88.25 172 ARG A O 1
ATOM 1368 N N . LEU A 1 173 ? 6.479 1.666 4.227 1.00 92.69 173 LEU A N 1
ATOM 1369 C CA . LEU A 1 173 ? 5.223 0.918 4.181 1.00 92.69 173 LEU A CA 1
ATOM 1370 C C . LEU A 1 173 ? 4.814 0.419 5.577 1.00 92.69 173 LEU A C 1
ATOM 1372 O O . LEU A 1 173 ? 5.655 -0.088 6.316 1.00 92.69 173 LEU A O 1
ATOM 1376 N N . LEU A 1 174 ? 3.533 0.521 5.936 1.00 92.00 174 LEU A N 1
ATOM 1377 C CA . LEU A 1 174 ? 3.020 0.079 7.242 1.00 92.00 174 LEU A CA 1
ATOM 1378 C C . LEU A 1 174 ? 3.525 -1.314 7.664 1.00 92.00 174 LEU A C 1
ATOM 1380 O O . LEU A 1 174 ? 3.606 -2.248 6.861 1.00 92.00 174 LEU A O 1
ATOM 1384 N N . PHE A 1 175 ? 3.802 -1.460 8.957 1.00 90.00 175 PHE A N 1
ATOM 1385 C CA . PHE A 1 175 ? 3.997 -2.765 9.575 1.00 90.00 175 PHE A CA 1
ATOM 1386 C C . PHE A 1 175 ? 2.650 -3.438 9.875 1.00 90.00 175 PHE A C 1
ATOM 1388 O O . PHE A 1 175 ? 1.644 -2.745 10.071 1.00 90.00 175 PHE A O 1
ATOM 1395 N N . PRO A 1 176 ? 2.608 -4.779 9.987 1.00 88.31 176 PRO A N 1
ATOM 1396 C CA . PRO A 1 176 ? 1.389 -5.502 10.347 1.00 88.31 176 PRO A CA 1
ATOM 1397 C C . PRO A 1 176 ? 0.740 -4.997 11.647 1.00 88.31 176 PRO A C 1
ATOM 1399 O O . PRO A 1 176 ? -0.481 -4.860 11.723 1.00 88.31 176 PRO A O 1
ATOM 1402 N N . SER A 1 177 ? 1.548 -4.660 12.657 1.00 86.25 177 SER A N 1
ATOM 1403 C CA . SER A 1 177 ? 1.084 -4.136 13.950 1.00 86.25 177 SER A CA 1
ATOM 1404 C C . SER A 1 177 ? 0.430 -2.751 13.828 1.00 86.25 177 SER A C 1
ATOM 1406 O O . SER A 1 177 ? -0.624 -2.500 14.420 1.00 86.25 177 SER A O 1
ATOM 1408 N N . GLU A 1 178 ? 1.010 -1.865 13.015 1.00 90.12 178 GLU A N 1
ATOM 1409 C CA . GLU A 1 178 ? 0.470 -0.534 12.720 1.00 90.12 178 GLU A CA 1
ATOM 1410 C C . GLU A 1 178 ? -0.852 -0.640 11.954 1.00 90.12 178 GLU A C 1
ATOM 1412 O O . GLU A 1 178 ? -1.839 0.001 12.323 1.00 90.12 178 GLU A O 1
ATOM 1417 N N . LEU A 1 179 ? -0.900 -1.498 10.930 1.00 91.25 179 LEU A N 1
ATOM 1418 C CA . LEU A 1 179 ? -2.109 -1.735 10.147 1.00 91.25 179 LEU A CA 1
ATOM 1419 C C . LEU A 1 179 ? -3.231 -2.332 11.004 1.00 91.25 179 LEU A C 1
ATOM 1421 O O . LEU A 1 179 ? -4.384 -1.904 10.901 1.00 91.25 179 LEU A O 1
ATOM 1425 N N . TYR A 1 180 ? -2.907 -3.287 11.879 1.00 89.12 180 TYR A N 1
ATOM 1426 C CA . TYR A 1 180 ? -3.868 -3.848 12.826 1.00 89.12 180 TYR A CA 1
ATOM 1427 C C . TYR A 1 180 ? -4.461 -2.760 13.725 1.00 89.12 180 TYR A C 1
ATOM 1429 O O . TYR A 1 180 ? -5.682 -2.684 13.874 1.00 89.12 180 TYR A O 1
ATOM 1437 N N . LYS A 1 181 ? -3.615 -1.883 14.277 1.00 90.75 181 LYS A N 1
ATOM 1438 C CA . LYS A 1 181 ? -4.059 -0.772 15.121 1.00 90.75 181 LYS A CA 1
ATOM 1439 C C . LYS A 1 181 ? -5.003 0.171 14.370 1.00 90.75 181 LYS A C 1
ATOM 1441 O O . LYS A 1 181 ? -6.078 0.464 14.882 1.00 90.75 181 LYS A O 1
ATOM 1446 N N . ILE A 1 182 ? -4.650 0.567 13.146 1.00 91.75 182 ILE A N 1
ATOM 1447 C CA . ILE A 1 182 ? -5.485 1.433 12.298 1.00 91.75 182 ILE A CA 1
ATOM 1448 C C . ILE A 1 182 ? -6.854 0.789 12.029 1.00 91.75 182 ILE A C 1
ATOM 1450 O O . ILE A 1 182 ? -7.896 1.422 12.193 1.00 91.75 182 ILE A O 1
ATOM 1454 N N . ARG A 1 183 ? -6.875 -0.494 11.643 1.00 89.88 183 ARG A N 1
ATOM 1455 C CA . ARG A 1 183 ? -8.126 -1.233 11.396 1.00 89.88 183 ARG A CA 1
ATOM 1456 C C . ARG A 1 183 ? -8.973 -1.351 12.663 1.00 89.88 183 ARG A C 1
ATOM 1458 O O . ARG A 1 183 ? -10.197 -1.234 12.597 1.00 89.88 183 ARG A O 1
ATOM 1465 N N . PHE A 1 184 ? -8.334 -1.582 13.807 1.00 87.69 184 PHE A N 1
ATOM 1466 C CA . PHE A 1 184 ? -9.013 -1.658 15.094 1.00 87.69 184 PHE A CA 1
ATOM 1467 C C . PHE A 1 184 ? -9.648 -0.318 15.481 1.00 87.69 184 PHE A C 1
ATOM 1469 O O . PHE A 1 184 ? -10.823 -0.293 15.844 1.00 87.69 184 PHE A O 1
ATOM 1476 N N . GLU A 1 185 ? -8.910 0.787 15.353 1.00 88.38 185 GLU A N 1
ATOM 1477 C CA . GLU A 1 185 ? -9.400 2.144 15.626 1.00 88.38 185 GLU A CA 1
ATOM 1478 C C . GLU A 1 185 ? -10.607 2.480 14.744 1.00 88.38 185 GLU A C 1
ATOM 1480 O O . GLU A 1 185 ? -11.669 2.806 15.274 1.00 88.38 185 GLU A O 1
ATOM 1485 N N . LYS A 1 186 ? -10.517 2.245 13.430 1.00 86.12 186 LYS A N 1
ATOM 1486 C CA . LYS A 1 186 ? -11.649 2.421 12.505 1.00 86.12 186 LYS A CA 1
ATOM 1487 C C . LYS A 1 186 ? -12.869 1.597 12.896 1.00 86.12 186 LYS A C 1
ATOM 1489 O O . LYS A 1 186 ? -13.993 2.094 12.899 1.00 86.12 186 LYS A O 1
ATOM 1494 N N . LYS A 1 187 ? -12.671 0.324 13.250 1.00 85.25 187 LYS A N 1
ATOM 1495 C CA . LYS A 1 187 ? -13.768 -0.547 13.691 1.00 85.25 187 LYS A CA 1
ATOM 1496 C C . LYS A 1 187 ? -14.420 -0.021 14.972 1.00 85.25 187 LYS A C 1
ATOM 1498 O O . LYS A 1 187 ? -15.639 -0.113 15.113 1.00 85.25 187 LYS A O 1
ATOM 1503 N N . MET A 1 188 ? -13.632 0.524 15.898 1.00 80.94 188 MET A N 1
ATOM 1504 C CA . MET A 1 188 ? -14.142 1.133 17.127 1.00 80.94 188 MET A CA 1
ATOM 1505 C C . MET A 1 188 ? -14.896 2.432 16.864 1.00 80.94 188 MET A C 1
ATOM 1507 O O . MET A 1 188 ? -15.988 2.600 17.400 1.00 80.94 188 MET A O 1
ATOM 1511 N N . GLU A 1 189 ? -14.384 3.307 16.005 1.00 81.06 189 GLU A N 1
ATOM 1512 C CA . GLU A 1 189 ? -15.086 4.523 15.588 1.00 81.06 189 GLU A CA 1
ATOM 1513 C C . GLU A 1 189 ? -16.429 4.194 14.934 1.00 81.06 189 GLU A C 1
ATOM 1515 O O . GLU A 1 189 ? -17.462 4.715 15.356 1.00 81.06 189 GLU A O 1
ATOM 1520 N N . HIS A 1 190 ? -16.457 3.243 13.995 1.00 78.00 190 HIS A N 1
ATOM 1521 C CA . HIS A 1 190 ? -17.703 2.764 13.397 1.00 78.00 190 HIS A CA 1
ATOM 1522 C C . HIS A 1 190 ? -18.673 2.180 14.432 1.00 78.00 190 HIS A C 1
ATOM 1524 O O . HIS A 1 190 ? -19.876 2.428 14.358 1.00 78.00 190 HIS A O 1
ATOM 1530 N N . ALA A 1 191 ? -18.173 1.430 15.418 1.00 76.19 191 ALA A N 1
ATOM 1531 C CA . ALA A 1 191 ? -19.009 0.885 16.484 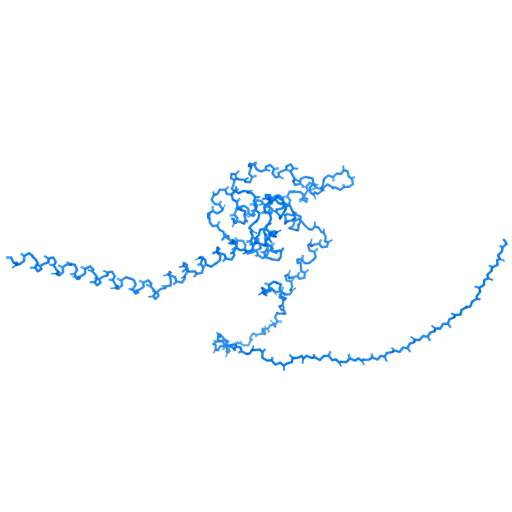1.00 76.19 191 ALA A CA 1
ATOM 1532 C C . ALA A 1 191 ? -19.592 1.985 17.391 1.00 76.19 191 ALA A C 1
ATOM 1534 O O . ALA A 1 191 ? -20.757 1.904 17.789 1.00 76.19 191 ALA A O 1
ATOM 1535 N N . LEU A 1 192 ? -18.818 3.028 17.704 1.00 72.00 192 LEU A N 1
ATOM 1536 C CA . LEU A 1 192 ? -19.278 4.185 18.482 1.00 72.00 192 LEU A CA 1
ATOM 1537 C C . LEU A 1 192 ? -20.296 5.031 17.708 1.00 72.00 192 LEU A C 1
ATOM 1539 O O . LEU A 1 192 ? -21.252 5.529 18.300 1.00 72.00 192 LEU A O 1
ATOM 1543 N N . LEU A 1 193 ? -20.129 5.134 16.390 1.00 70.44 193 LEU A N 1
ATOM 1544 C CA . LEU A 1 193 ? -21.034 5.831 15.476 1.00 70.44 193 LEU A CA 1
ATOM 1545 C C . LEU A 1 193 ? -22.264 4.996 15.074 1.00 70.44 193 LEU A C 1
ATOM 1547 O O . LEU A 1 193 ? -23.080 5.448 14.270 1.00 70.44 193 LEU A O 1
ATOM 1551 N N . ASN A 1 194 ? -22.445 3.796 15.635 1.00 75.81 194 ASN A N 1
ATOM 1552 C CA . ASN A 1 194 ? -23.657 3.015 15.412 1.00 75.81 194 ASN A CA 1
ATOM 1553 C C . ASN A 1 194 ? -24.894 3.781 15.931 1.00 75.81 194 ASN A C 1
ATOM 1555 O O . ASN A 1 194 ? -24.888 4.340 17.030 1.00 75.81 194 ASN A O 1
ATOM 1559 N N . LYS A 1 195 ? -25.974 3.775 15.144 1.00 62.97 195 LYS A N 1
ATOM 1560 C CA . LYS A 1 195 ? -27.238 4.489 15.376 1.00 62.97 195 LYS A CA 1
ATOM 1561 C C . LYS A 1 195 ? -27.818 4.251 16.774 1.00 62.97 195 LYS A C 1
ATOM 1563 O O . LYS A 1 195 ? -28.330 5.193 17.379 1.00 62.97 195 LYS A O 1
ATOM 1568 N N . ASP A 1 196 ? -27.679 3.040 17.306 1.00 69.44 196 ASP A N 1
ATOM 1569 C CA . ASP A 1 196 ? -28.154 2.688 18.650 1.00 69.44 196 ASP A CA 1
ATOM 1570 C C . ASP A 1 196 ? -27.333 3.372 19.755 1.00 69.44 196 ASP A C 1
ATOM 1572 O O . ASP A 1 196 ? -27.885 3.882 20.733 1.00 69.44 196 ASP A O 1
ATOM 1576 N N . ASN A 1 197 ? -26.013 3.467 19.566 1.00 68.62 197 ASN A N 1
ATOM 1577 C CA . ASN A 1 197 ? -25.125 4.179 20.482 1.00 68.62 197 ASN A CA 1
ATOM 1578 C C . ASN A 1 197 ? -25.348 5.693 20.401 1.00 68.62 197 ASN A C 1
ATOM 1580 O O . ASN A 1 197 ? -25.415 6.353 21.438 1.00 68.62 197 ASN A O 1
ATOM 1584 N N . ILE A 1 198 ? -25.560 6.237 19.199 1.00 69.62 198 ILE A N 1
ATOM 1585 C CA . ILE A 1 198 ? -25.880 7.657 19.000 1.00 69.62 198 ILE A CA 1
ATOM 1586 C C . ILE A 1 198 ? -27.219 8.019 19.661 1.00 69.62 198 ILE A C 1
ATOM 1588 O O . ILE A 1 198 ? -27.290 9.014 20.383 1.00 69.62 198 ILE A O 1
ATOM 1592 N N . MET A 1 199 ? -28.273 7.212 19.481 1.00 67.12 199 MET A N 1
ATOM 1593 C CA . MET A 1 199 ? -29.560 7.448 20.152 1.00 67.12 199 MET A CA 1
ATOM 1594 C C . MET A 1 199 ? -29.422 7.426 21.675 1.00 67.12 199 MET A C 1
ATOM 1596 O O . MET A 1 199 ? -29.979 8.289 22.353 1.00 67.12 199 MET A O 1
ATOM 1600 N N . LEU A 1 200 ? -28.657 6.479 22.223 1.00 73.44 200 LEU A N 1
ATOM 1601 C CA . LEU A 1 200 ? -28.435 6.386 23.663 1.00 73.44 200 LEU A CA 1
ATOM 1602 C C . LEU A 1 200 ? -27.627 7.575 24.208 1.00 73.44 200 LEU A C 1
ATOM 1604 O O . LEU A 1 200 ? -27.920 8.064 25.302 1.00 73.44 200 LEU A O 1
ATOM 1608 N N . ILE A 1 201 ? -26.620 8.045 23.466 1.00 74.56 201 ILE A N 1
ATOM 1609 C CA . ILE A 1 201 ? -25.830 9.233 23.817 1.00 74.56 201 ILE A CA 1
ATOM 1610 C C . ILE A 1 201 ? -26.722 10.478 23.814 1.00 74.56 201 ILE A C 1
ATOM 1612 O O . ILE A 1 201 ? -26.738 11.207 24.807 1.00 74.56 201 ILE A O 1
ATOM 1616 N N . ASN A 1 202 ? -27.520 10.676 22.763 1.00 74.3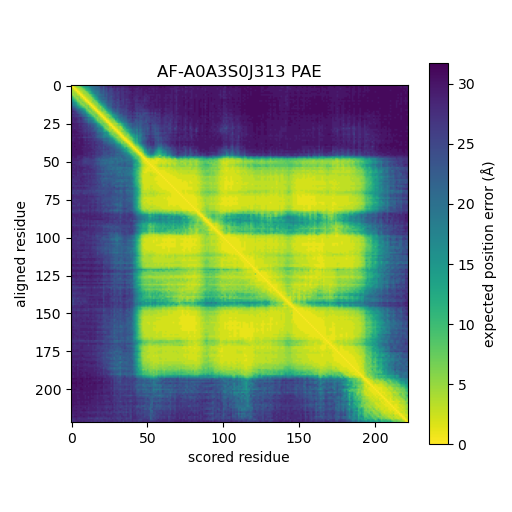8 202 ASN A N 1
ATOM 1617 C CA . ASN A 1 202 ? -28.445 11.807 22.660 1.00 74.38 202 ASN A CA 1
ATOM 1618 C C . ASN A 1 202 ? -29.484 11.787 23.790 1.00 74.38 202 ASN A C 1
ATOM 1620 O O . ASN A 1 202 ? -29.646 12.778 24.496 1.00 74.38 202 ASN A O 1
ATOM 1624 N N . TYR A 1 203 ? -30.085 10.626 24.067 1.00 78.06 203 TYR A N 1
ATOM 1625 C CA . TYR A 1 203 ? -31.028 10.455 25.175 1.00 78.06 203 TYR A CA 1
ATOM 1626 C C . TYR A 1 203 ? -30.413 10.782 26.550 1.00 78.06 203 TYR A C 1
ATOM 1628 O O . TYR A 1 203 ? -31.069 11.362 27.422 1.00 78.06 203 TYR A O 1
ATOM 1636 N N . LYS A 1 204 ? -29.143 10.417 26.776 1.00 77.88 204 LYS A N 1
ATOM 1637 C CA . LYS A 1 204 ? -28.423 10.750 28.017 1.00 77.88 204 LYS A CA 1
ATOM 1638 C C . LYS A 1 204 ? -28.100 12.240 28.113 1.00 77.88 204 LYS A C 1
ATOM 1640 O O . LYS A 1 204 ? -28.203 12.799 29.205 1.00 77.88 204 LYS A O 1
ATOM 1645 N N . MET A 1 205 ? -27.729 12.881 27.005 1.00 73.81 205 MET A N 1
ATOM 1646 C CA . MET A 1 205 ? -27.489 14.326 26.967 1.00 73.81 205 MET A CA 1
ATOM 1647 C C . MET A 1 205 ? -28.766 15.115 27.264 1.00 73.81 205 MET A C 1
ATOM 1649 O O . MET A 1 205 ? -28.738 15.982 28.137 1.00 73.81 205 MET A O 1
ATOM 1653 N N . ASP A 1 206 ? -29.892 14.749 26.649 1.00 80.19 206 ASP A N 1
ATOM 1654 C CA . ASP A 1 206 ? -31.188 15.398 26.881 1.00 80.19 206 ASP A CA 1
ATOM 1655 C C . ASP A 1 206 ? -31.647 15.257 28.339 1.00 80.19 206 ASP A C 1
ATOM 1657 O O . ASP A 1 206 ? -32.087 16.222 28.969 1.00 80.19 206 ASP A O 1
ATOM 1661 N N . ASN A 1 207 ? -31.482 14.072 28.935 1.00 78.69 207 ASN A N 1
ATOM 1662 C CA . ASN A 1 207 ? -31.798 13.865 30.350 1.00 78.69 207 ASN A CA 1
ATOM 1663 C C . ASN A 1 207 ? -30.901 14.676 31.290 1.00 78.69 207 ASN A C 1
ATOM 1665 O O . ASN A 1 207 ? -31.385 15.240 32.274 1.00 78.69 207 ASN A O 1
ATOM 1669 N N . ASN A 1 208 ? -29.602 14.756 31.001 1.00 81.81 208 ASN A N 1
ATOM 1670 C CA . ASN A 1 208 ? -28.675 15.545 31.809 1.00 81.81 208 ASN A CA 1
ATOM 1671 C C . ASN A 1 208 ? -28.963 17.046 31.697 1.00 81.81 208 ASN A C 1
ATOM 1673 O O . ASN A 1 208 ? -28.941 17.741 32.715 1.00 81.81 208 ASN A O 1
ATOM 1677 N N . TYR A 1 209 ? -29.299 17.531 30.500 1.00 78.81 209 TYR A N 1
ATOM 1678 C CA . TYR A 1 209 ? -29.730 18.909 30.279 1.00 78.81 209 TYR A CA 1
ATOM 1679 C C . TYR A 1 209 ? -30.996 19.233 31.081 1.00 78.81 209 TYR A C 1
ATOM 1681 O O . TYR A 1 209 ? -31.014 20.194 31.851 1.00 78.81 209 TYR A O 1
ATOM 1689 N N . ASN A 1 210 ? -32.022 18.382 31.000 1.00 75.50 210 ASN A N 1
ATOM 1690 C CA . ASN A 1 210 ? -33.269 18.564 31.746 1.00 75.50 210 ASN A CA 1
ATOM 1691 C C . ASN A 1 210 ? -33.053 18.532 33.265 1.00 75.50 210 ASN A C 1
ATOM 1693 O O . ASN A 1 210 ? -33.630 19.335 33.999 1.00 75.50 210 ASN A O 1
ATOM 1697 N N . LYS A 1 211 ? -32.176 17.651 33.755 1.00 81.06 211 LYS A N 1
ATOM 1698 C CA . LYS A 1 211 ? -31.821 17.582 35.177 1.00 81.06 211 LYS A CA 1
ATOM 1699 C C . LYS A 1 211 ? -31.090 18.842 35.650 1.00 81.06 211 LYS A C 1
ATOM 1701 O O . LYS A 1 211 ? -31.380 19.345 36.734 1.00 81.06 211 LYS A O 1
ATOM 1706 N N . ALA A 1 212 ? -30.176 19.376 34.840 1.00 77.75 212 ALA A N 1
ATOM 1707 C CA . ALA A 1 212 ? -29.489 20.633 35.130 1.00 77.75 212 ALA A CA 1
ATOM 1708 C C . ALA A 1 212 ? -30.458 21.828 35.132 1.00 77.75 212 ALA A C 1
ATOM 1710 O O . ALA A 1 212 ? -30.386 22.673 36.026 1.00 77.75 212 ALA A O 1
ATOM 1711 N N . LEU A 1 213 ? -31.406 21.861 34.190 1.00 77.44 213 LEU A N 1
ATOM 1712 C CA . LEU A 1 213 ? -32.450 22.883 34.112 1.00 77.44 213 LEU A CA 1
ATOM 1713 C C . LEU A 1 213 ? -33.356 22.863 35.353 1.00 77.44 213 LEU A C 1
ATOM 1715 O O . LEU A 1 213 ? -33.597 23.905 35.959 1.00 77.44 213 LEU A O 1
ATOM 1719 N N . MET A 1 214 ? -33.800 21.675 35.775 1.00 68.19 214 MET A N 1
ATOM 1720 C CA . MET A 1 214 ? -34.630 21.502 36.972 1.00 68.19 214 MET A CA 1
ATOM 1721 C C . MET A 1 214 ? -33.896 21.918 38.249 1.00 68.19 214 MET A C 1
ATOM 1723 O O . MET A 1 214 ? -34.452 22.644 39.070 1.00 68.19 214 MET A O 1
ATOM 1727 N N . ASN A 1 215 ? -32.627 21.530 38.397 1.00 75.31 215 ASN A N 1
ATOM 1728 C CA . ASN A 1 215 ? -31.812 21.941 39.541 1.00 75.31 215 ASN A CA 1
ATOM 1729 C C . ASN A 1 215 ? -31.590 23.462 39.568 1.00 75.31 215 ASN A C 1
ATOM 1731 O O . ASN A 1 215 ? -31.664 24.081 40.629 1.00 75.31 215 ASN A O 1
ATOM 1735 N N . SER A 1 216 ? -31.370 24.076 38.402 1.00 77.25 216 SER A N 1
ATOM 1736 C CA . SER A 1 216 ? -31.262 25.530 38.263 1.00 77.25 216 SER A CA 1
ATOM 1737 C C . SER A 1 216 ? -32.563 26.252 38.621 1.00 77.25 216 SER A C 1
ATOM 1739 O O . SER A 1 216 ? -32.509 27.303 39.260 1.00 77.25 216 SER A O 1
ATOM 1741 N N . ALA A 1 217 ? -33.715 25.729 38.199 1.00 70.31 217 ALA A N 1
ATOM 1742 C CA . ALA A 1 217 ? -35.015 26.312 38.512 1.00 70.31 217 ALA A CA 1
ATOM 1743 C C . ALA A 1 217 ? -35.311 26.228 40.017 1.00 70.31 217 ALA A C 1
ATOM 1745 O O . ALA A 1 217 ? -35.741 27.213 40.612 1.00 70.31 217 ALA A O 1
ATOM 1746 N N . TYR A 1 218 ? -34.990 25.092 40.641 1.00 67.25 218 TYR A N 1
ATOM 1747 C CA . TYR A 1 218 ? -35.180 24.871 42.073 1.00 67.25 218 TYR A CA 1
ATOM 1748 C C . TYR A 1 218 ? -34.314 25.805 42.935 1.00 67.25 218 TYR A C 1
ATOM 1750 O O . TYR A 1 218 ? -34.792 26.372 43.915 1.00 67.25 218 TYR A O 1
ATOM 1758 N N . GLN A 1 219 ? -33.057 26.038 42.543 1.00 67.62 219 GLN A N 1
ATOM 1759 C CA . GLN A 1 219 ? -32.172 26.985 43.236 1.00 67.62 219 GLN A CA 1
ATOM 1760 C C . GLN A 1 219 ? -32.614 28.449 43.115 1.00 67.62 219 GLN A C 1
ATOM 1762 O O . GLN A 1 219 ? -32.252 29.251 43.965 1.00 67.62 219 GLN A O 1
ATOM 1767 N N . LYS A 1 220 ? -33.385 28.811 42.082 1.00 68.81 220 LYS A N 1
ATOM 1768 C CA . LYS A 1 220 ? -33.934 30.168 41.911 1.00 68.81 220 LYS A CA 1
ATOM 1769 C C . LYS A 1 220 ? -35.246 30.400 42.671 1.00 68.81 220 LYS A C 1
ATOM 1771 O O . LYS A 1 220 ? -35.709 31.535 42.713 1.00 68.81 220 LYS A O 1
ATOM 1776 N N . SER A 1 221 ? -35.863 29.347 43.213 1.00 60.06 221 SER A N 1
ATOM 1777 C CA . SER A 1 221 ? -37.125 29.420 43.969 1.00 60.06 221 SER A CA 1
ATOM 1778 C C . SER A 1 221 ? -36.959 29.423 45.496 1.00 60.06 221 SER A C 1
ATOM 1780 O O . SER A 1 221 ? -37.965 29.445 46.202 1.00 60.06 221 SER A O 1
ATOM 1782 N N . ILE A 1 222 ? -35.716 29.375 45.990 1.00 49.72 222 ILE A N 1
ATOM 1783 C CA . ILE A 1 222 ? -35.330 29.522 47.406 1.00 49.72 222 ILE A CA 1
ATOM 1784 C C . ILE A 1 222 ? -34.774 30.932 47.597 1.00 49.72 222 ILE A C 1
ATOM 1786 O O . ILE A 1 222 ? -35.122 31.560 48.620 1.00 49.72 222 ILE A O 1
#

Solvent-accessible surface area (backbone atoms only — not comparable to full-atom values): 13554 Å² total; per-residue (Å²): 138,88,83,85,80,88,85,82,90,80,89,79,90,77,90,78,90,83,90,84,77,86,84,85,74,88,84,88,83,76,90,86,78,88,84,82,72,90,86,64,98,65,87,75,76,77,75,57,67,43,73,56,98,87,42,78,39,54,42,68,59,51,54,53,52,51,51,27,58,78,66,61,30,40,70,42,50,29,47,58,59,36,57,67,32,74,66,56,84,90,72,71,42,92,74,63,68,46,44,52,54,69,68,59,50,51,54,46,62,72,68,65,55,69,66,28,67,79,30,22,73,52,13,67,63,54,51,66,73,61,50,48,74,69,54,32,43,61,76,38,51,52,100,91,43,58,43,65,70,54,19,52,50,18,47,52,53,48,50,46,36,20,62,25,16,44,24,45,95,73,65,19,44,42,25,54,63,57,50,50,49,47,53,50,51,53,54,48,53,53,57,57,66,30,69,72,50,46,51,53,51,51,54,50,49,53,51,51,51,52,52,52,50,51,54,53,52,55,66,73,74,112

InterPro domains:
  IPR059699 YolB [PF27433] (73-171)

Radius of gyration: 28.83 Å; Cα contacts (8 Å, |Δi|>4): 171; chains: 1; bounding box: 76×82×79 Å

pLDDT: mean 74.78, std 22.33, range [27.72, 97.38]